Protein AF-A0AAV4GNI1-F1 (afdb_monomer_lite)

InterPro domains:
  IPR004307 TspO/MBR-related protein [PF03073] (10-106)
  IPR004307 TspO/MBR-related protein [PF03073] (107-227)
  IPR004307 TspO/MBR-related protein [PTHR10057] (107-231)
  IPR004307 TspO/MBR-related protein [cd15904] (97-226)
  IPR038330 TspO/MBR-related superfamily [G3DSA:1.20.1260.100] (2-107)
  IPR038330 TspO/MBR-related superfamily [G3DSA:1.20.1260.100] (108-230)

Organism: NCBI:txid1093978

pLDDT: mean 74.26, std 11.62, range [32.62, 92.38]

Secondary structure (DSSP, 8-state):
--TTHHHHHHHHHHHHHHHHHHHHHHT---TTTTTS---TTPPPHHHHHHHHHHHHHHHHHHHHHHHHHTTGGGSTHHHHHHHHHHHHHHHHHHHHHHHHGGG--------TTPPPHHHHHHHHHHHHHHHHHHHHHHHHHTTGGGSTHHHHHHHHHHHHHHHHHHHIIIIIS--HHHHHHHHHHHHHHHHHHHHHHHHH-HHHHHHHHHHHHHHHHHHHHHHHHHHH-TTTTT---

Foldseek 3Di:
DPPVPQLVCLLVVLVVLVVVLVVLVVVCPDPVVVVDPDDPPDDDPVVVVVVSSVVSNVRSNVLSVLCVVQVHCVGPSVVVNVVSVVVSVLVSVVRCLQSVLVVDPDPFDADPPDDDPVVVVVLVVLLVVLLVVLLVLLCVQQVHCVGLSVVLVVLVVVLVVLVSVLSCQCRVVVDLVSNLVSLVVSLVSLQVSLVSSCVRPVSSSVSSVSVSVVSVVVSVRSVVRCVRCVCSNPPPD

Radius of gyration: 20.6 Å; chains: 1; bounding box: 59×43×51 Å

Sequence (237 aa):
MSDYLAPAVAIIVPHIGGYFGSLVGRGNKSPWLDRLKQPSWRPSYKVFAPVWLTLYTTMGYASYLVWRDGGGFQGAANRALTLYAAQLALNWAWAPLFFGMRSLRWQLKQPSWRPSYKVFAPVWLTLYTTMGYASYLVWRDGGGFQGAANRALTLYAAQLALNWAWAPLFFGMRSLRWGLIDNTALVGCVAGTMVLFYDLNKTAGYLMVPYLAWVTFANAINFRLWWDNPTSDTKQE

Structure (mmCIF, N/CA/C/O backbone):
data_AF-A0AAV4GNI1-F1
#
_entry.id   AF-A0AAV4GNI1-F1
#
loop_
_atom_site.group_PDB
_atom_site.id
_atom_site.type_symbol
_atom_site.label_atom_id
_atom_site.label_alt_id
_atom_site.label_comp_id
_atom_site.label_asym_id
_atom_site.label_entity_id
_atom_site.label_seq_id
_atom_site.pdbx_PDB_ins_code
_atom_site.Cartn_x
_atom_site.Cartn_y
_atom_site.Cartn_z
_atom_site.occupancy
_atom_site.B_iso_or_equiv
_atom_site.auth_seq_id
_atom_site.auth_comp_id
_atom_site.auth_asym_id
_atom_site.auth_atom_id
_atom_site.pdbx_PDB_model_num
ATOM 1 N N . MET A 1 1 ? 37.440 -3.246 -0.938 1.00 51.25 1 MET A N 1
ATOM 2 C CA . MET A 1 1 ? 36.500 -3.648 0.137 1.00 51.25 1 MET A CA 1
ATOM 3 C C . MET A 1 1 ? 36.540 -5.168 0.168 1.00 51.25 1 MET A C 1
ATOM 5 O O . MET A 1 1 ? 36.491 -5.719 -0.920 1.00 51.25 1 MET A O 1
ATOM 9 N N . SER A 1 2 ? 36.750 -5.836 1.311 1.00 51.75 2 SER A N 1
ATOM 10 C CA . SER A 1 2 ? 36.877 -7.310 1.308 1.00 51.75 2 SER A CA 1
ATOM 11 C C . SER A 1 2 ? 35.620 -7.964 0.722 1.00 51.75 2 SER A C 1
ATOM 13 O O . SER A 1 2 ? 34.521 -7.435 0.911 1.00 51.75 2 SER A O 1
ATOM 15 N N . ASP A 1 3 ?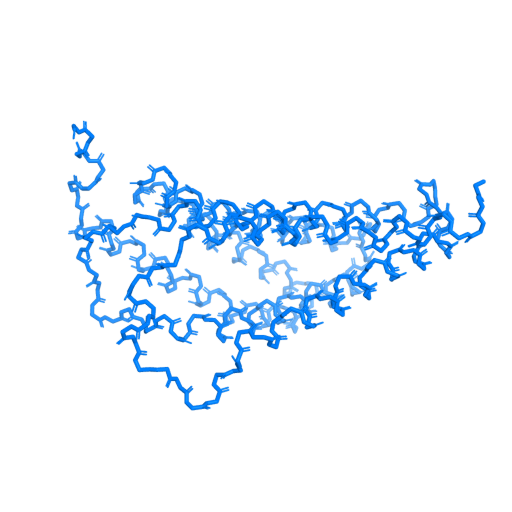 35.775 -9.103 0.041 1.00 64.81 3 ASP A N 1
ATOM 16 C CA . ASP A 1 3 ? 34.693 -9.800 -0.682 1.00 64.81 3 ASP A CA 1
ATOM 17 C C . ASP A 1 3 ? 33.475 -10.149 0.198 1.00 64.81 3 ASP A C 1
ATOM 19 O O . ASP A 1 3 ? 32.377 -10.392 -0.302 1.00 64.81 3 ASP A O 1
ATOM 23 N N . TYR A 1 4 ? 33.638 -10.093 1.523 1.00 73.62 4 TYR A N 1
ATOM 24 C CA . TYR A 1 4 ? 32.613 -10.410 2.517 1.00 73.62 4 TYR A CA 1
ATOM 25 C C . TYR A 1 4 ? 31.993 -9.182 3.204 1.00 73.62 4 TYR A C 1
ATOM 27 O O . TYR A 1 4 ? 30.938 -9.299 3.825 1.00 73.62 4 TYR A O 1
ATOM 35 N N . LEU A 1 5 ? 32.596 -7.992 3.087 1.00 76.75 5 LEU A N 1
ATOM 36 C CA . LEU A 1 5 ? 32.098 -6.775 3.746 1.00 76.75 5 LEU A CA 1
ATOM 37 C C . LEU A 1 5 ? 30.788 -6.271 3.126 1.00 76.75 5 LEU A C 1
ATOM 39 O O . LEU A 1 5 ? 29.847 -5.945 3.847 1.00 76.75 5 LEU A O 1
ATOM 43 N N . ALA A 1 6 ? 30.707 -6.233 1.796 1.00 72.50 6 ALA A N 1
ATOM 44 C CA . ALA A 1 6 ? 29.517 -5.778 1.079 1.00 72.50 6 ALA A CA 1
ATOM 45 C C . ALA A 1 6 ? 28.255 -6.628 1.364 1.00 72.50 6 ALA A C 1
ATOM 47 O O . ALA A 1 6 ? 27.224 -6.041 1.707 1.00 72.50 6 ALA A O 1
ATOM 48 N N . PRO A 1 7 ? 28.295 -7.978 1.302 1.00 75.31 7 PRO A N 1
ATOM 49 C CA . PRO A 1 7 ? 27.125 -8.787 1.639 1.00 75.31 7 PRO A CA 1
ATOM 50 C C . PRO A 1 7 ? 26.776 -8.721 3.133 1.00 75.31 7 PRO A C 1
ATOM 52 O O . PRO A 1 7 ? 25.595 -8.685 3.475 1.00 75.31 7 PRO A O 1
ATOM 55 N N . ALA A 1 8 ? 27.770 -8.636 4.027 1.00 78.50 8 ALA A N 1
ATOM 56 C CA . ALA A 1 8 ? 27.522 -8.503 5.462 1.00 78.50 8 ALA A CA 1
ATOM 57 C C . ALA A 1 8 ? 26.769 -7.204 5.797 1.00 78.50 8 ALA A C 1
ATOM 59 O O . ALA A 1 8 ? 25.769 -7.241 6.513 1.00 78.50 8 ALA A O 1
ATOM 60 N N . VAL A 1 9 ? 27.185 -6.065 5.232 1.00 79.00 9 VAL A N 1
ATOM 61 C CA . VAL A 1 9 ? 26.490 -4.780 5.420 1.00 79.00 9 VAL A CA 1
ATOM 62 C C . VAL A 1 9 ? 25.062 -4.840 4.871 1.00 79.00 9 VAL A C 1
ATOM 64 O O . VAL A 1 9 ? 24.127 -4.434 5.561 1.00 79.00 9 VAL A O 1
ATOM 67 N N . ALA A 1 10 ? 24.868 -5.399 3.673 1.00 73.69 10 ALA A N 1
ATOM 68 C CA . ALA A 1 10 ? 23.549 -5.514 3.052 1.00 73.69 10 ALA A CA 1
ATOM 69 C C . ALA A 1 10 ? 22.568 -6.371 3.874 1.00 73.69 10 ALA A C 1
ATOM 71 O O . ALA A 1 10 ? 21.379 -6.063 3.924 1.00 73.69 10 ALA A O 1
ATOM 72 N N . ILE A 1 11 ? 23.060 -7.411 4.558 1.00 80.00 11 ILE A N 1
ATOM 73 C CA . ILE A 1 11 ? 22.264 -8.250 5.466 1.00 80.00 11 ILE A CA 1
ATOM 74 C C . ILE A 1 11 ? 21.984 -7.533 6.788 1.00 80.00 11 ILE A C 1
ATOM 76 O O . ILE A 1 11 ? 20.860 -7.583 7.283 1.00 80.00 11 ILE A O 1
ATOM 80 N N . ILE A 1 12 ? 22.973 -6.853 7.372 1.00 82.44 12 ILE A N 1
ATOM 81 C CA . ILE A 1 12 ? 22.833 -6.216 8.689 1.00 82.44 12 ILE A CA 1
ATOM 82 C C . ILE A 1 12 ? 21.857 -5.036 8.640 1.00 82.44 12 ILE A C 1
ATOM 84 O O . ILE A 1 12 ? 21.046 -4.888 9.554 1.00 82.44 12 ILE A O 1
ATOM 88 N N . VAL A 1 13 ? 21.888 -4.227 7.575 1.00 80.06 13 VAL A N 1
ATOM 89 C CA . VAL A 1 13 ? 21.089 -2.995 7.473 1.00 80.06 13 VAL A CA 1
ATOM 90 C C . VAL A 1 13 ? 19.591 -3.245 7.722 1.00 80.06 13 VAL A C 1
ATOM 92 O O . VAL A 1 13 ? 19.087 -2.665 8.680 1.00 80.06 13 VAL A O 1
ATOM 95 N N . PRO A 1 14 ? 18.880 -4.141 7.002 1.00 76.06 14 PRO A N 1
ATOM 96 C CA . PRO A 1 14 ? 17.460 -4.451 7.232 1.00 76.06 14 PRO A CA 1
ATOM 97 C C . PRO A 1 14 ? 17.091 -4.825 8.676 1.00 76.06 14 PRO A C 1
ATOM 99 O O . PRO A 1 14 ? 16.002 -4.480 9.143 1.00 76.06 14 PRO A O 1
ATOM 102 N N . HIS A 1 15 ? 18.001 -5.482 9.401 1.00 78.81 15 HIS A N 1
ATOM 103 C CA . HIS A 1 15 ? 17.768 -5.932 10.774 1.00 78.81 15 HIS A CA 1
ATOM 104 C C . HIS A 1 15 ? 17.765 -4.786 11.790 1.00 78.81 15 HIS A C 1
ATOM 106 O O . HIS A 1 15 ? 17.111 -4.906 12.828 1.00 78.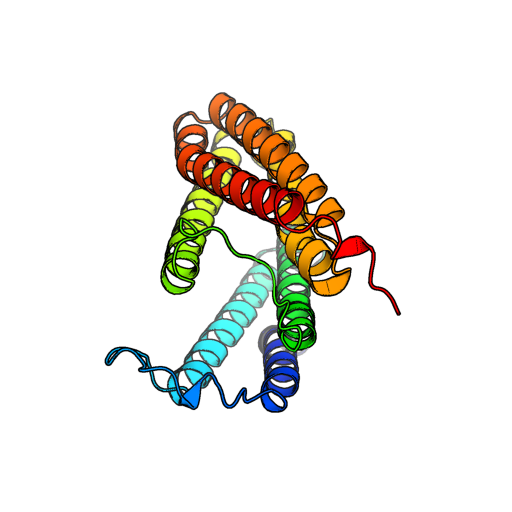81 15 HIS A O 1
ATOM 112 N N . ILE A 1 16 ? 18.439 -3.668 11.495 1.00 79.44 16 ILE A N 1
ATOM 113 C CA . ILE A 1 16 ? 18.515 -2.508 12.393 1.00 79.44 16 ILE A CA 1
ATOM 114 C C . ILE A 1 16 ? 17.110 -1.963 12.669 1.00 79.44 16 ILE A C 1
ATOM 116 O O . ILE A 1 16 ? 16.718 -1.833 13.829 1.00 79.44 16 ILE A O 1
ATOM 120 N N . GLY A 1 17 ? 16.298 -1.721 11.638 1.00 67.19 17 GLY A N 1
ATOM 121 C CA . GLY A 1 17 ? 14.936 -1.224 11.850 1.00 67.19 17 GLY A CA 1
ATOM 122 C C . GLY A 1 17 ? 13.984 -2.246 12.462 1.00 67.19 17 GLY A C 1
ATOM 123 O O . GLY A 1 17 ? 13.129 -1.868 13.259 1.00 67.19 17 GLY A O 1
ATOM 124 N N . GLY A 1 18 ? 14.170 -3.542 12.188 1.00 64.44 18 GLY A N 1
ATOM 125 C CA . GLY A 1 18 ? 13.450 -4.608 12.893 1.00 64.44 18 GLY A CA 1
ATOM 126 C C . GLY A 1 18 ? 13.731 -4.611 14.399 1.00 64.44 18 GLY A C 1
ATOM 127 O O . GLY A 1 18 ? 12.817 -4.729 15.220 1.00 64.44 18 GLY A O 1
ATOM 128 N N . TYR A 1 19 ? 14.997 -4.414 14.771 1.00 70.69 19 TYR A N 1
ATOM 129 C CA . TYR A 1 19 ? 15.429 -4.282 16.158 1.00 70.69 19 TYR A CA 1
ATOM 130 C C . TYR A 1 19 ? 14.843 -3.025 16.820 1.00 70.69 19 TYR A C 1
ATOM 132 O O . TYR A 1 19 ? 14.243 -3.130 17.893 1.00 70.69 19 TYR A O 1
ATOM 140 N N . PHE A 1 20 ? 14.911 -1.865 16.156 1.00 66.38 20 PHE A N 1
ATOM 141 C CA . PHE A 1 20 ? 14.292 -0.624 16.639 1.00 66.38 20 PHE A CA 1
ATOM 142 C C . PHE A 1 20 ? 12.768 -0.745 16.795 1.00 66.38 20 PHE A C 1
ATOM 144 O O . PHE A 1 20 ? 12.229 -0.385 17.842 1.00 66.38 20 PHE A O 1
ATOM 151 N N . GLY A 1 21 ? 12.065 -1.322 15.816 1.00 59.50 21 GLY A N 1
ATOM 152 C CA . GLY A 1 21 ? 10.625 -1.579 15.901 1.00 59.50 21 GLY A CA 1
ATOM 153 C C . GLY A 1 21 ? 10.256 -2.502 17.070 1.00 59.50 21 GLY A C 1
ATOM 154 O O . GLY A 1 21 ? 9.278 -2.252 17.777 1.00 59.50 21 GLY A O 1
ATOM 155 N N . SER A 1 22 ? 11.077 -3.523 17.344 1.00 62.97 22 SER A N 1
ATOM 156 C CA . SER A 1 22 ? 10.930 -4.390 18.523 1.00 62.97 22 SER A CA 1
ATOM 157 C C . SER A 1 22 ? 11.121 -3.621 19.836 1.00 62.97 22 SER A C 1
ATOM 159 O O . SER A 1 22 ? 10.364 -3.842 20.782 1.00 62.97 22 SER A O 1
ATOM 161 N N . LEU A 1 23 ? 12.100 -2.714 19.922 1.00 66.25 23 LEU A N 1
ATOM 162 C CA . LEU A 1 23 ? 12.314 -1.893 21.120 1.00 66.25 23 LEU A CA 1
ATOM 163 C C . LEU A 1 23 ? 11.114 -0.982 21.408 1.00 66.25 23 LEU A C 1
ATOM 165 O O . LEU A 1 23 ? 10.652 -0.936 22.547 1.00 66.25 23 LEU A O 1
ATOM 169 N N . VAL A 1 24 ? 10.550 -0.345 20.378 1.00 60.06 24 VAL A N 1
ATOM 170 C CA . VAL A 1 24 ? 9.346 0.494 20.513 1.00 60.06 24 VAL A CA 1
ATOM 171 C C . VAL A 1 24 ? 8.116 -0.340 20.904 1.00 60.06 24 VAL A C 1
ATOM 173 O O . VAL A 1 24 ? 7.308 0.082 21.729 1.00 60.06 24 VAL A O 1
ATOM 176 N N . GLY A 1 25 ? 7.982 -1.558 20.371 1.00 53.62 25 GLY A N 1
ATOM 177 C CA .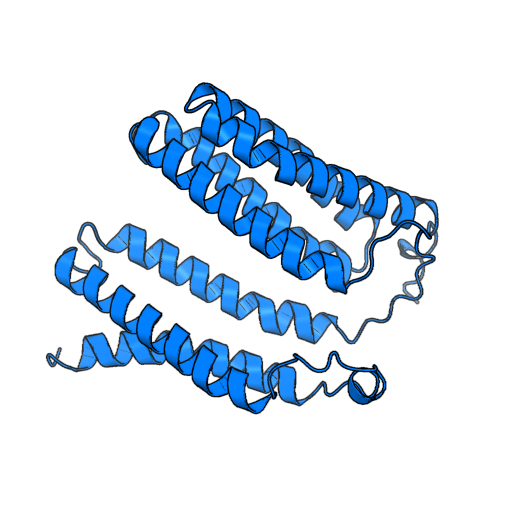 GLY A 1 25 ? 6.870 -2.460 20.691 1.00 53.62 25 GLY A CA 1
ATOM 178 C C . GLY A 1 25 ? 6.924 -3.082 22.096 1.00 53.62 25 GLY A C 1
ATOM 179 O O . GLY A 1 25 ? 5.875 -3.371 22.677 1.00 53.62 25 GLY A O 1
ATOM 180 N N . ARG A 1 26 ? 8.120 -3.278 22.676 1.00 54.69 26 ARG A N 1
ATOM 181 C CA . ARG A 1 26 ? 8.312 -3.934 23.990 1.00 54.69 26 ARG A CA 1
ATOM 182 C C . ARG A 1 26 ? 7.699 -3.165 25.163 1.00 54.69 26 ARG A C 1
ATOM 184 O O . ARG A 1 26 ? 7.285 -3.803 26.129 1.00 54.69 26 ARG A O 1
ATOM 191 N N . GLY A 1 27 ? 7.598 -1.839 25.069 1.00 50.47 27 GLY A N 1
ATOM 192 C CA . GLY A 1 27 ? 7.002 -0.993 26.110 1.00 50.47 27 GLY A CA 1
ATOM 193 C C . GLY A 1 27 ? 5.470 -1.002 26.144 1.00 50.47 27 GLY A C 1
ATOM 194 O O . GLY A 1 27 ? 4.883 -0.502 27.096 1.00 50.47 27 GLY A O 1
ATOM 195 N N . ASN A 1 28 ? 4.803 -1.574 25.132 1.00 49.25 28 ASN A N 1
ATOM 196 C CA . ASN A 1 28 ? 3.364 -1.398 24.919 1.00 49.25 28 ASN A CA 1
ATOM 197 C C . ASN A 1 28 ? 2.600 -2.737 24.918 1.00 49.25 28 ASN A C 1
ATOM 199 O O . ASN A 1 28 ? 1.791 -3.026 24.028 1.00 49.25 28 ASN A O 1
ATOM 203 N N . LYS A 1 29 ? 2.859 -3.590 25.922 1.00 47.91 29 LYS A N 1
ATOM 204 C CA . LYS A 1 29 ? 2.033 -4.779 26.191 1.00 47.91 29 LYS A CA 1
ATOM 205 C C . LYS A 1 29 ? 0.670 -4.325 26.702 1.00 47.91 29 LYS A C 1
ATOM 207 O O . LYS A 1 29 ? 0.457 -4.188 27.900 1.00 47.91 29 LYS A O 1
ATOM 212 N N . SER A 1 30 ? -0.250 -4.045 25.785 1.00 47.44 30 SER A N 1
ATOM 213 C CA . SER A 1 30 ? -1.615 -3.683 26.151 1.00 47.44 30 SER A CA 1
ATOM 214 C C . SER A 1 30 ? -2.273 -4.847 26.913 1.00 47.44 30 SER A C 1
ATOM 216 O O . SER A 1 30 ? -2.480 -5.900 26.302 1.00 47.44 30 SER A O 1
ATOM 218 N N . PRO A 1 31 ? -2.698 -4.665 28.181 1.00 52.31 31 PRO A N 1
ATOM 219 C CA . PRO A 1 31 ? -3.417 -5.684 28.962 1.00 52.31 31 PRO A CA 1
ATOM 220 C C . PRO A 1 31 ? -4.742 -6.137 28.327 1.00 52.31 31 PRO A C 1
ATOM 222 O O . PRO A 1 31 ? -5.412 -7.038 28.824 1.00 52.31 31 PRO A O 1
ATOM 225 N N . TRP A 1 32 ? -5.168 -5.468 27.254 1.00 49.28 32 TRP A N 1
ATOM 226 C CA . TRP A 1 32 ? -6.334 -5.799 26.446 1.00 49.28 32 TRP A CA 1
ATOM 227 C C . TRP A 1 32 ? -6.070 -6.944 25.457 1.00 49.28 32 TRP A C 1
ATOM 229 O O . TRP A 1 32 ? -6.983 -7.721 25.189 1.00 49.28 32 TRP A O 1
ATOM 239 N N . LEU A 1 33 ? -4.840 -7.090 24.940 1.00 52.31 33 LEU A N 1
ATOM 240 C CA . LEU A 1 33 ? -4.507 -8.147 23.974 1.00 52.31 33 LEU A CA 1
ATOM 241 C C . LEU A 1 33 ? -4.558 -9.544 24.616 1.00 52.31 33 LEU A C 1
ATOM 243 O O . LEU A 1 33 ? -4.926 -10.515 23.955 1.00 52.31 33 LEU A O 1
ATOM 247 N N . ASP A 1 34 ? -4.249 -9.612 25.910 1.00 55.62 34 ASP A N 1
ATOM 248 C CA . ASP A 1 34 ? -4.271 -10.840 26.710 1.00 55.62 34 ASP A CA 1
ATOM 249 C C . ASP A 1 34 ? -5.696 -11.248 27.124 1.00 55.62 34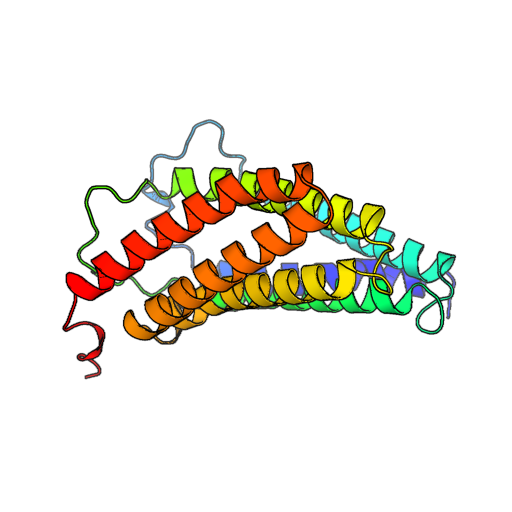 ASP A C 1
ATOM 251 O O . ASP A 1 34 ? -5.952 -12.416 27.397 1.00 55.62 34 ASP A O 1
ATOM 255 N N . ARG A 1 35 ? -6.655 -10.309 27.106 1.00 58.34 35 ARG A N 1
ATOM 256 C CA . ARG A 1 35 ? -8.079 -10.570 27.403 1.00 58.34 35 ARG A CA 1
ATOM 257 C C . ARG A 1 35 ? -8.891 -11.006 26.182 1.00 58.34 35 ARG A C 1
ATOM 259 O O . ARG A 1 35 ? -10.053 -11.380 26.318 1.00 58.34 35 ARG A O 1
ATOM 266 N N . LEU A 1 36 ? -8.320 -10.936 24.980 1.00 58.41 36 LEU A N 1
ATOM 267 C CA . LEU A 1 36 ? -8.992 -11.376 23.760 1.00 58.41 36 LEU A CA 1
ATOM 268 C C . LEU A 1 36 ? -8.885 -12.895 23.610 1.00 58.41 36 LEU A C 1
ATOM 270 O O . LEU A 1 36 ? -7.785 -13.442 23.612 1.00 58.41 36 LEU A O 1
ATOM 274 N N . LYS A 1 37 ? -10.019 -13.567 23.373 1.00 53.78 37 LYS A N 1
ATOM 275 C CA . LYS A 1 37 ? -10.042 -14.965 22.912 1.00 53.78 37 LYS A CA 1
ATOM 276 C C . LYS A 1 37 ? -9.292 -15.052 21.581 1.00 53.78 37 LYS A C 1
ATOM 278 O O . LYS A 1 37 ? -9.779 -14.585 20.546 1.00 53.78 37 LYS A O 1
ATOM 283 N N . GLN A 1 38 ? -8.080 -15.593 21.625 1.00 62.03 38 GLN A N 1
ATOM 284 C CA . GLN A 1 38 ? -7.230 -15.719 20.449 1.00 62.03 38 GLN A CA 1
ATOM 285 C C . GLN A 1 38 ? -7.697 -16.915 19.602 1.00 62.03 38 GLN A C 1
ATOM 287 O O . GLN A 1 38 ? -8.157 -17.909 20.166 1.00 62.03 38 GLN A O 1
ATOM 292 N N . PRO A 1 39 ? -7.617 -16.842 18.263 1.00 66.31 39 PRO A N 1
ATOM 293 C CA . PRO A 1 39 ? -7.890 -17.996 17.411 1.00 66.31 39 PRO A CA 1
ATOM 294 C C . PRO A 1 39 ? -6.900 -19.131 17.704 1.00 66.31 39 PRO A C 1
ATOM 296 O O . PRO A 1 39 ? -5.717 -18.862 17.911 1.00 66.31 39 PRO A O 1
ATOM 299 N N . SER A 1 40 ? -7.354 -20.386 17.659 1.00 71.69 40 SER A N 1
ATOM 300 C CA . SER A 1 40 ? -6.516 -21.574 17.914 1.00 71.69 40 SER A CA 1
ATOM 301 C C . SER A 1 40 ? -5.346 -21.729 16.934 1.00 71.69 40 SER A C 1
ATOM 303 O O . SER A 1 40 ? -4.350 -22.359 17.265 1.00 71.69 40 SER A O 1
ATOM 305 N N . TRP A 1 41 ? -5.444 -21.125 15.748 1.00 72.06 41 TRP A N 1
ATOM 306 C CA . TRP A 1 41 ? -4.430 -21.165 14.691 1.00 72.06 41 TRP A CA 1
ATOM 307 C C . TRP A 1 41 ? -3.414 -20.016 14.751 1.00 72.06 41 TRP A C 1
ATOM 309 O O . TRP A 1 41 ? -2.540 -19.932 13.889 1.00 72.06 41 TRP A O 1
ATOM 319 N N . ARG A 1 42 ? -3.509 -19.097 15.724 1.00 55.78 42 ARG A N 1
ATOM 320 C CA . ARG A 1 42 ? -2.544 -17.995 15.829 1.00 55.78 42 ARG A CA 1
ATOM 321 C C . ARG A 1 42 ? -1.152 -18.575 16.126 1.00 55.78 42 ARG A C 1
ATOM 323 O O . ARG A 1 42 ? -0.985 -19.210 17.168 1.00 55.78 42 ARG A O 1
ATOM 330 N N . PRO A 1 43 ? -0.138 -18.319 15.280 1.00 65.62 43 PRO A N 1
ATOM 331 C CA . PRO A 1 43 ? 1.211 -18.772 15.571 1.00 65.62 43 PRO A CA 1
ATOM 332 C C . PRO A 1 43 ? 1.713 -18.114 16.858 1.00 65.62 43 PRO A C 1
ATOM 334 O O . PRO A 1 43 ? 1.445 -16.938 17.131 1.00 65.62 43 PRO A O 1
ATOM 337 N N . SER A 1 44 ? 2.451 -18.889 17.654 1.00 69.69 44 SER A N 1
ATOM 338 C CA . SER A 1 44 ? 3.095 -18.386 18.867 1.00 69.69 44 SER A CA 1
ATOM 339 C C . SER A 1 44 ? 3.948 -17.158 18.546 1.00 69.69 44 SER A C 1
ATOM 341 O O . SER A 1 44 ? 4.587 -17.091 17.497 1.00 69.69 44 SER A O 1
ATOM 343 N N . TYR A 1 45 ? 4.019 -16.198 19.474 1.00 62.53 45 TYR A N 1
ATOM 344 C CA . TYR A 1 45 ? 4.854 -14.999 19.324 1.00 62.53 45 TYR A CA 1
ATOM 345 C C . TYR A 1 45 ? 6.317 -15.339 18.977 1.00 62.53 45 TYR A C 1
ATOM 347 O O . TYR A 1 45 ? 6.976 -14.605 18.246 1.00 62.53 45 TYR A O 1
ATOM 355 N N . LYS A 1 46 ? 6.803 -16.499 19.436 1.00 69.31 46 LYS A N 1
ATOM 356 C CA . LYS A 1 46 ? 8.155 -17.001 19.157 1.00 69.31 46 LYS A CA 1
ATOM 357 C C . LYS A 1 46 ? 8.416 -17.271 17.671 1.00 69.31 46 LYS A C 1
ATOM 359 O O . LYS A 1 46 ? 9.567 -17.231 17.270 1.00 69.31 46 LYS A O 1
ATOM 364 N N . VAL A 1 47 ? 7.378 -17.511 16.866 1.00 73.56 47 VAL A N 1
ATOM 365 C CA . VAL A 1 47 ? 7.490 -17.787 15.421 1.00 73.56 47 VAL A CA 1
ATOM 366 C C . VAL A 1 47 ? 7.788 -16.514 14.625 1.00 73.56 47 VAL A C 1
ATOM 368 O O . VAL A 1 47 ? 8.428 -16.575 13.581 1.00 73.56 47 VAL A O 1
ATOM 371 N N . PHE A 1 48 ? 7.392 -15.342 15.133 1.00 67.06 48 PHE A N 1
ATOM 372 C CA . PHE A 1 48 ? 7.629 -14.078 14.435 1.00 67.06 48 PHE A CA 1
ATOM 373 C C . PHE A 1 48 ? 9.121 -13.754 14.320 1.00 67.06 48 PHE A C 1
ATOM 375 O O . PHE A 1 48 ? 9.550 -13.284 13.273 1.00 67.06 48 PHE A O 1
ATOM 382 N N . ALA A 1 49 ? 9.922 -14.026 15.355 1.00 69.88 49 ALA A N 1
ATOM 383 C CA . ALA A 1 49 ? 11.348 -13.696 15.338 1.00 69.88 49 ALA A CA 1
ATOM 384 C C . ALA A 1 49 ? 12.135 -14.460 14.245 1.00 69.88 49 ALA A C 1
ATOM 386 O O . ALA A 1 49 ? 12.812 -13.795 13.462 1.00 69.88 49 ALA A O 1
ATOM 387 N N . PRO A 1 50 ? 12.009 -15.796 14.100 1.00 77.06 50 PRO A N 1
ATOM 388 C CA . PRO A 1 50 ? 12.596 -16.529 12.979 1.00 77.06 50 PRO A CA 1
ATOM 389 C C . PRO A 1 50 ? 12.107 -16.049 11.610 1.00 77.06 50 PRO A C 1
ATOM 391 O O . PRO A 1 50 ? 12.919 -15.868 10.713 1.00 77.06 50 PRO A O 1
ATOM 394 N N . VAL A 1 51 ? 10.804 -15.781 11.451 1.00 75.31 51 VAL A N 1
ATOM 395 C CA . VAL A 1 51 ? 10.243 -15.316 10.168 1.00 75.31 51 VAL A CA 1
ATOM 396 C C . VAL A 1 51 ? 10.845 -13.973 9.755 1.00 75.31 51 VAL A C 1
ATOM 398 O O . VAL A 1 51 ? 11.293 -13.823 8.620 1.00 75.31 51 VAL A O 1
ATOM 401 N N . TRP A 1 52 ? 10.906 -13.005 10.672 1.00 70.06 52 TRP A N 1
ATOM 402 C CA . TRP A 1 52 ? 11.509 -11.700 10.395 1.00 70.06 52 TRP A CA 1
ATOM 403 C C . TRP A 1 52 ? 13.009 -11.797 10.117 1.00 70.06 52 TRP A C 1
ATOM 405 O O . TRP A 1 52 ? 13.494 -11.119 9.215 1.00 70.06 52 TRP A O 1
ATOM 415 N N . LEU A 1 53 ? 13.727 -12.666 10.834 1.00 82.31 53 LEU A N 1
ATOM 416 C CA . LEU A 1 53 ? 15.140 -12.939 10.572 1.00 82.31 53 LEU A CA 1
ATOM 417 C C . LEU A 1 53 ? 15.342 -13.461 9.142 1.00 82.31 53 LEU A C 1
ATOM 419 O O . LEU A 1 53 ? 16.186 -12.948 8.409 1.00 82.31 53 LEU A O 1
ATOM 423 N N . THR A 1 54 ? 14.536 -14.438 8.713 1.00 81.50 54 THR A N 1
ATOM 424 C CA . THR A 1 54 ? 14.598 -14.982 7.350 1.00 81.50 54 THR A CA 1
ATOM 425 C C . THR A 1 54 ? 14.281 -13.911 6.309 1.00 81.50 54 THR A C 1
ATOM 427 O O . THR A 1 54 ? 15.019 -13.776 5.334 1.00 81.50 54 THR A O 1
ATOM 430 N N . LEU A 1 55 ? 13.228 -13.115 6.515 1.00 78.69 55 LEU A N 1
ATOM 431 C CA . LEU A 1 55 ? 12.830 -12.054 5.584 1.00 78.69 55 LEU A CA 1
ATOM 432 C C . LEU A 1 55 ? 13.913 -10.981 5.435 1.00 78.69 55 LEU A C 1
ATOM 434 O O . LEU A 1 55 ? 14.320 -10.673 4.320 1.00 78.69 55 LEU A O 1
ATOM 438 N N . TYR A 1 56 ? 14.430 -10.441 6.538 1.00 79.06 56 TYR A N 1
ATOM 439 C CA . TYR A 1 56 ? 15.458 -9.401 6.480 1.00 79.06 56 TYR A CA 1
ATOM 440 C C . TYR A 1 56 ? 16.794 -9.917 5.944 1.00 79.06 56 TYR A C 1
ATOM 442 O O . TYR A 1 56 ? 17.465 -9.203 5.199 1.00 79.06 56 TYR A O 1
ATOM 450 N N . THR A 1 57 ? 17.152 -11.169 6.241 1.00 80.94 57 THR A N 1
ATOM 451 C CA . THR A 1 57 ? 18.354 -11.804 5.680 1.00 80.94 57 THR A CA 1
ATOM 452 C C . THR A 1 57 ? 18.224 -12.004 4.172 1.00 80.94 57 THR A C 1
ATOM 454 O O . THR A 1 57 ? 19.133 -11.647 3.425 1.00 80.94 57 THR A O 1
ATOM 457 N N . THR A 1 58 ? 17.084 -12.523 3.705 1.00 82.12 58 THR A N 1
ATOM 458 C CA . THR A 1 58 ? 16.847 -12.757 2.271 1.00 82.12 58 THR A CA 1
ATOM 459 C C . THR A 1 58 ? 16.722 -11.452 1.487 1.00 82.12 58 THR A C 1
ATOM 461 O O . THR A 1 58 ? 17.329 -11.339 0.425 1.00 82.12 58 THR A O 1
ATOM 464 N N . MET A 1 59 ? 16.037 -10.434 2.020 1.00 80.88 59 MET A N 1
ATOM 465 C CA . MET A 1 59 ? 15.988 -9.091 1.423 1.00 80.88 59 MET A CA 1
ATOM 466 C C . MET A 1 59 ? 17.379 -8.452 1.330 1.00 80.88 59 MET A C 1
ATOM 468 O O . MET A 1 59 ? 17.756 -7.938 0.276 1.00 80.88 59 MET A O 1
ATOM 472 N N . GLY A 1 60 ? 18.160 -8.514 2.413 1.00 75.44 60 GLY A N 1
ATOM 473 C CA . GLY A 1 60 ? 19.526 -7.997 2.447 1.00 75.44 60 GLY A CA 1
ATOM 474 C C . GLY A 1 60 ? 20.432 -8.681 1.427 1.00 75.44 60 GLY A C 1
ATOM 475 O O . GLY A 1 60 ? 21.083 -8.010 0.626 1.00 75.44 60 GLY A O 1
ATOM 476 N N . TYR A 1 61 ? 20.401 -10.012 1.368 1.00 80.75 61 TYR A N 1
ATOM 477 C CA . TYR A 1 61 ? 21.165 -10.768 0.380 1.00 80.75 61 TYR A CA 1
ATOM 478 C C . TYR A 1 61 ? 20.719 -10.484 -1.064 1.00 80.75 61 TYR A C 1
ATOM 480 O O . TYR A 1 61 ? 21.562 -10.263 -1.931 1.00 80.75 61 TYR A O 1
ATOM 488 N N . ALA A 1 62 ? 19.412 -10.392 -1.327 1.00 79.19 62 ALA A N 1
ATOM 489 C CA . ALA A 1 62 ? 18.891 -10.023 -2.643 1.00 79.19 62 ALA A CA 1
ATOM 490 C C . ALA A 1 62 ? 19.359 -8.622 -3.077 1.00 79.19 62 ALA A C 1
ATOM 492 O O . ALA A 1 62 ? 19.749 -8.436 -4.227 1.00 79.19 62 ALA A O 1
ATOM 493 N N . SER A 1 63 ? 19.399 -7.649 -2.157 1.00 76.88 63 SER A N 1
ATOM 494 C CA . SER A 1 63 ? 19.935 -6.312 -2.450 1.00 76.88 63 SER A CA 1
ATOM 495 C C . SER A 1 63 ? 21.426 -6.341 -2.806 1.00 76.88 63 SER A C 1
ATOM 497 O O . SER A 1 63 ? 21.853 -5.630 -3.716 1.00 76.88 63 SER A O 1
ATOM 499 N N . TYR A 1 64 ? 22.209 -7.216 -2.164 1.00 79.88 64 TYR A N 1
ATOM 500 C CA . TYR A 1 64 ? 23.611 -7.432 -2.517 1.00 79.88 64 TYR A CA 1
ATOM 501 C C . TYR A 1 64 ? 23.762 -8.046 -3.914 1.00 79.88 64 TYR A C 1
ATOM 503 O O . TYR A 1 64 ? 24.595 -7.575 -4.684 1.00 79.88 64 TYR A O 1
ATOM 511 N N . LEU A 1 65 ? 22.944 -9.045 -4.269 1.00 79.88 65 LEU A N 1
ATOM 512 C CA . LEU A 1 65 ? 22.964 -9.641 -5.611 1.00 79.88 65 LEU A CA 1
ATOM 513 C C . LEU A 1 65 ? 22.662 -8.594 -6.689 1.00 79.88 65 LEU A C 1
ATOM 515 O O . LEU A 1 65 ? 23.400 -8.483 -7.663 1.00 79.88 65 LEU A O 1
ATOM 519 N N . VAL A 1 66 ? 21.643 -7.758 -6.471 1.00 80.31 66 VAL A N 1
ATOM 520 C CA . VAL A 1 66 ? 21.298 -6.656 -7.383 1.00 80.31 66 VAL A CA 1
ATOM 521 C C . VAL A 1 66 ? 22.441 -5.645 -7.493 1.00 80.31 66 VAL A C 1
ATOM 523 O O . VAL A 1 66 ? 22.765 -5.210 -8.594 1.00 80.31 66 VAL A O 1
ATOM 526 N N . TRP A 1 67 ? 23.080 -5.284 -6.377 1.00 79.19 67 TRP A N 1
ATOM 527 C CA . TRP A 1 67 ? 24.237 -4.388 -6.376 1.00 79.19 67 TRP A CA 1
ATOM 528 C C . TRP A 1 67 ? 25.427 -4.973 -7.148 1.00 79.19 67 TRP A C 1
ATOM 530 O O . TRP A 1 67 ? 26.023 -4.272 -7.965 1.00 79.19 67 TRP A O 1
ATOM 540 N N . ARG A 1 68 ? 25.748 -6.252 -6.918 1.00 81.94 68 ARG A N 1
ATOM 541 C CA . ARG A 1 68 ? 26.871 -6.952 -7.554 1.00 81.94 68 ARG A CA 1
ATOM 542 C C . ARG A 1 68 ? 26.658 -7.093 -9.060 1.00 81.94 68 ARG A C 1
ATOM 544 O O . ARG A 1 68 ? 27.549 -6.754 -9.831 1.00 81.94 68 ARG A O 1
ATOM 551 N N . ASP A 1 69 ? 25.477 -7.550 -9.466 1.00 81.44 69 ASP A N 1
ATOM 552 C CA . ASP A 1 69 ? 25.199 -7.919 -10.857 1.00 81.44 69 ASP A CA 1
ATOM 553 C C . ASP A 1 69 ? 24.787 -6.700 -11.710 1.00 81.44 69 ASP A C 1
ATOM 555 O O . ASP A 1 69 ? 24.918 -6.717 -12.931 1.00 81.44 69 ASP A O 1
ATOM 559 N N . GLY A 1 70 ? 24.328 -5.609 -11.084 1.00 76.12 70 GLY A N 1
ATOM 560 C CA . GLY A 1 70 ? 23.880 -4.393 -11.771 1.00 76.12 70 GLY A CA 1
ATOM 561 C C . GLY A 1 70 ? 24.879 -3.229 -11.776 1.00 76.12 70 GLY A C 1
ATOM 562 O O . GLY A 1 70 ? 24.463 -2.087 -11.986 1.00 76.12 70 GLY A O 1
ATOM 563 N N . GLY A 1 71 ? 26.172 -3.484 -11.545 1.00 79.00 71 GLY A N 1
ATOM 564 C CA . GLY A 1 71 ? 27.238 -2.473 -11.649 1.00 79.00 71 GLY A CA 1
ATOM 565 C C . GLY A 1 71 ? 27.309 -1.482 -10.478 1.00 79.00 71 GLY A C 1
ATOM 566 O O . GLY A 1 71 ? 27.779 -0.355 -10.636 1.00 79.00 71 GLY A O 1
ATOM 567 N N . GLY A 1 72 ? 26.822 -1.873 -9.300 1.00 76.00 72 GLY A N 1
ATOM 568 C CA . GLY A 1 72 ? 26.867 -1.067 -8.083 1.00 76.00 72 GLY A CA 1
ATOM 569 C C . GLY A 1 72 ? 26.006 0.203 -8.125 1.00 76.00 72 GLY A C 1
ATOM 570 O O . GLY A 1 72 ? 25.058 0.326 -8.897 1.00 76.00 72 GLY A O 1
ATOM 571 N N . PHE A 1 73 ? 26.340 1.187 -7.284 1.00 73.50 73 PHE A N 1
ATOM 572 C CA . PHE A 1 73 ? 25.579 2.445 -7.164 1.00 73.50 73 PHE A CA 1
ATOM 573 C C . PHE A 1 73 ? 25.728 3.396 -8.361 1.00 73.50 73 PHE A C 1
ATOM 575 O O . PHE A 1 73 ? 25.027 4.399 -8.435 1.00 73.50 73 PHE A O 1
ATOM 582 N N . GLN A 1 74 ? 26.631 3.100 -9.293 1.00 74.81 74 GLN A N 1
ATOM 583 C CA . GLN A 1 74 ? 26.821 3.886 -10.516 1.00 74.81 74 GLN A CA 1
ATOM 584 C C . GLN A 1 74 ? 26.204 3.196 -11.744 1.00 74.81 74 GLN A C 1
ATOM 586 O O . GLN A 1 74 ? 26.027 3.836 -12.777 1.00 74.81 74 GLN A O 1
ATOM 591 N N . GLY A 1 75 ? 25.845 1.912 -11.628 1.00 75.38 75 GLY A N 1
ATOM 592 C CA . GLY A 1 75 ? 25.245 1.119 -12.695 1.00 75.38 75 GLY A CA 1
ATOM 593 C C . GLY A 1 75 ? 23.714 1.081 -12.663 1.00 75.38 75 GLY A C 1
ATOM 594 O O . GLY A 1 75 ? 23.040 1.840 -11.959 1.00 75.38 75 GLY A O 1
ATOM 595 N N . ALA A 1 76 ? 23.148 0.145 -13.426 1.00 74.75 76 ALA A N 1
ATOM 596 C CA . ALA A 1 76 ? 21.705 -0.072 -13.537 1.00 74.75 76 ALA A CA 1
ATOM 597 C C . ALA A 1 76 ? 21.028 -0.399 -12.187 1.00 74.75 76 ALA A C 1
ATOM 599 O O . ALA A 1 76 ? 19.837 -0.127 -12.016 1.00 74.75 76 ALA A O 1
ATOM 600 N N . ALA A 1 77 ? 21.782 -0.918 -11.210 1.00 77.56 77 ALA A N 1
ATOM 601 C CA . ALA A 1 77 ? 21.287 -1.228 -9.869 1.00 77.56 77 ALA A CA 1
ATOM 602 C C . ALA A 1 77 ? 20.898 0.005 -9.041 1.00 77.56 77 ALA A C 1
ATOM 604 O O . ALA A 1 77 ? 20.076 -0.116 -8.133 1.00 77.56 77 ALA A O 1
ATOM 605 N N . ASN A 1 78 ? 21.444 1.192 -9.335 1.00 74.06 78 ASN A N 1
ATOM 606 C CA . ASN A 1 78 ? 21.287 2.367 -8.473 1.00 74.06 78 ASN A CA 1
ATOM 607 C C . ASN A 1 78 ? 19.816 2.728 -8.208 1.00 74.06 78 ASN A C 1
ATOM 609 O O . ASN A 1 78 ? 19.399 2.928 -7.066 1.00 74.06 78 ASN A O 1
ATOM 613 N N . ARG A 1 79 ? 18.997 2.752 -9.267 1.00 74.31 79 ARG A N 1
ATOM 614 C CA . ARG A 1 79 ? 17.565 3.072 -9.151 1.00 74.31 79 ARG A CA 1
ATOM 615 C C . ARG A 1 79 ? 16.825 2.031 -8.313 1.00 74.31 79 ARG A C 1
ATOM 617 O O . ARG A 1 79 ? 16.045 2.404 -7.444 1.00 74.31 79 ARG A O 1
ATOM 624 N N . ALA A 1 80 ? 17.101 0.745 -8.529 1.00 74.31 80 ALA A N 1
ATOM 625 C CA . ALA A 1 80 ? 16.481 -0.338 -7.769 1.00 74.31 80 ALA A CA 1
ATOM 626 C C . ALA A 1 80 ? 16.876 -0.292 -6.283 1.00 74.31 80 ALA A C 1
ATOM 628 O O . ALA A 1 80 ? 16.018 -0.424 -5.415 1.00 74.31 80 ALA A O 1
ATOM 629 N N . LEU A 1 81 ? 18.152 -0.030 -5.985 1.00 76.81 81 LEU A N 1
ATOM 630 C CA . LEU A 1 81 ? 18.658 0.083 -4.617 1.00 76.81 81 LEU A CA 1
ATOM 631 C C . LEU A 1 81 ? 18.153 1.339 -3.905 1.00 76.81 81 LEU A C 1
ATOM 633 O O . LEU A 1 81 ? 17.855 1.273 -2.718 1.00 76.81 81 LEU A O 1
ATOM 637 N N . THR A 1 82 ? 17.996 2.457 -4.618 1.00 79.88 82 THR A N 1
ATOM 638 C CA . THR A 1 82 ? 17.411 3.686 -4.061 1.00 79.88 82 THR A CA 1
ATOM 639 C C . THR A 1 82 ? 15.941 3.474 -3.714 1.00 79.88 82 THR A C 1
ATOM 641 O O . THR A 1 82 ? 15.514 3.827 -2.619 1.00 79.88 82 THR A O 1
ATOM 644 N N . LEU A 1 83 ? 15.171 2.838 -4.605 1.00 78.50 83 LEU A N 1
ATOM 645 C CA . LEU A 1 83 ? 13.774 2.486 -4.337 1.00 78.50 83 LEU A CA 1
ATOM 646 C C . LEU A 1 83 ? 13.654 1.493 -3.175 1.00 78.50 83 LEU A C 1
ATOM 648 O O . LEU A 1 83 ? 12.811 1.675 -2.300 1.00 78.50 83 LEU A O 1
ATOM 652 N N . TYR A 1 84 ? 14.526 0.484 -3.124 1.00 77.88 84 TYR A N 1
ATOM 653 C CA . TYR A 1 84 ? 14.599 -0.464 -2.014 1.00 77.88 84 TYR A CA 1
ATOM 654 C C . TYR A 1 84 ? 14.935 0.227 -0.685 1.00 77.88 84 TYR A C 1
ATOM 656 O O . TYR A 1 84 ? 14.256 -0.006 0.312 1.00 77.88 84 TYR A O 1
ATOM 664 N N . ALA A 1 85 ? 15.935 1.111 -0.666 1.00 76.50 85 ALA A N 1
ATOM 665 C CA . ALA A 1 85 ? 16.328 1.857 0.525 1.00 76.50 85 ALA A CA 1
ATOM 666 C C . ALA A 1 85 ? 15.211 2.798 0.998 1.00 76.50 85 ALA A C 1
ATOM 668 O O . ALA A 1 85 ? 14.908 2.834 2.189 1.00 76.50 85 ALA A O 1
ATOM 669 N N . ALA A 1 86 ? 14.546 3.498 0.073 1.00 78.38 86 ALA A N 1
ATOM 670 C CA . ALA A 1 86 ? 13.386 4.329 0.379 1.00 78.38 86 ALA A CA 1
ATOM 671 C C . ALA A 1 86 ? 12.235 3.490 0.960 1.00 78.38 86 ALA A C 1
ATOM 673 O O . ALA A 1 86 ? 11.676 3.840 1.997 1.00 78.38 86 ALA A O 1
ATOM 674 N N . GLN A 1 87 ? 11.926 2.341 0.352 1.00 77.44 87 GLN A N 1
ATOM 675 C CA . GLN A 1 87 ? 10.898 1.417 0.833 1.00 77.44 87 GLN A CA 1
ATOM 676 C C . GLN A 1 87 ? 11.227 0.845 2.219 1.00 77.44 87 GLN A C 1
ATOM 678 O O . GLN A 1 87 ? 10.328 0.690 3.049 1.00 77.44 87 GLN A O 1
ATOM 683 N N . LEU A 1 88 ? 12.497 0.531 2.481 1.00 77.12 88 LEU A N 1
ATOM 684 C CA . LEU A 1 88 ? 12.969 0.030 3.770 1.00 77.12 88 LEU A CA 1
ATOM 685 C C . LEU A 1 88 ? 12.884 1.116 4.850 1.00 77.12 88 LEU A C 1
ATOM 687 O O . LEU A 1 88 ? 12.373 0.852 5.936 1.00 77.12 88 LEU A O 1
ATOM 691 N N . ALA A 1 89 ? 13.303 2.345 4.537 1.00 75.12 89 ALA A N 1
ATOM 692 C CA . ALA A 1 89 ? 13.189 3.492 5.434 1.00 75.12 89 ALA A CA 1
ATOM 693 C C . ALA A 1 89 ? 11.724 3.814 5.764 1.00 75.12 89 ALA A C 1
ATOM 695 O O . ALA A 1 89 ? 11.388 4.027 6.929 1.00 75.12 89 ALA A O 1
ATOM 696 N N . LEU A 1 90 ? 10.839 3.766 4.763 1.00 73.62 90 LEU A N 1
ATOM 697 C CA . LEU A 1 90 ? 9.397 3.864 4.976 1.00 73.62 90 LEU A CA 1
ATOM 698 C C . LEU A 1 90 ? 8.924 2.740 5.901 1.00 73.62 90 LEU A C 1
ATOM 700 O O . LEU A 1 90 ? 8.332 3.019 6.934 1.00 73.62 90 LEU A O 1
ATOM 704 N N . ASN A 1 91 ? 9.254 1.476 5.621 1.00 76.19 91 ASN A N 1
ATOM 705 C CA . ASN A 1 91 ? 8.861 0.351 6.477 1.00 76.19 91 ASN A CA 1
ATOM 706 C C . ASN A 1 91 ? 9.294 0.545 7.945 1.00 76.19 91 ASN A C 1
ATOM 708 O O . ASN A 1 91 ? 8.512 0.296 8.862 1.00 76.19 91 ASN A O 1
ATOM 712 N N . TRP A 1 92 ? 10.503 1.062 8.168 1.00 68.00 92 TRP A N 1
ATOM 713 C CA . TRP A 1 92 ? 11.014 1.363 9.504 1.00 68.00 92 TRP A CA 1
ATOM 714 C C . TRP A 1 92 ? 10.311 2.530 10.179 1.00 68.00 92 TRP A C 1
ATOM 716 O O . TRP A 1 92 ? 10.106 2.469 11.386 1.00 68.00 92 TRP A O 1
ATOM 726 N N . ALA A 1 93 ? 9.921 3.564 9.433 1.00 70.44 93 ALA A N 1
ATOM 727 C CA . ALA A 1 93 ? 9.153 4.686 9.963 1.00 70.44 93 ALA A CA 1
ATOM 728 C C . ALA A 1 93 ? 7.738 4.261 10.388 1.00 70.44 93 ALA A C 1
ATOM 730 O O . ALA A 1 93 ? 7.169 4.838 11.314 1.00 70.44 93 ALA A O 1
ATOM 731 N N . TRP A 1 94 ? 7.186 3.213 9.765 1.00 70.31 94 TRP A N 1
ATOM 732 C CA . TRP A 1 94 ? 5.824 2.751 10.034 1.00 70.31 94 TRP A CA 1
ATOM 733 C C . TRP A 1 94 ? 5.618 2.324 11.488 1.00 70.31 94 TRP A C 1
ATOM 735 O O . TRP A 1 94 ? 4.667 2.753 12.135 1.00 70.31 94 TRP A O 1
ATOM 745 N N . ALA A 1 95 ? 6.497 1.466 12.011 1.00 63.94 95 ALA A N 1
ATOM 746 C CA . ALA A 1 95 ? 6.354 0.888 13.344 1.00 63.94 95 ALA A CA 1
ATOM 747 C C . ALA A 1 95 ? 6.353 1.938 14.479 1.00 63.94 95 ALA A C 1
ATOM 749 O O . ALA A 1 95 ? 5.421 1.914 15.284 1.00 63.94 95 ALA A O 1
ATOM 750 N N . PRO A 1 96 ? 7.316 2.875 14.578 1.00 63.59 96 PRO A N 1
ATOM 751 C CA . PRO A 1 96 ? 7.298 3.908 15.607 1.00 63.59 96 PRO A CA 1
ATOM 752 C C . PRO A 1 96 ? 6.119 4.868 15.451 1.00 63.59 96 PRO A C 1
ATOM 754 O O . PRO A 1 96 ? 5.501 5.206 16.4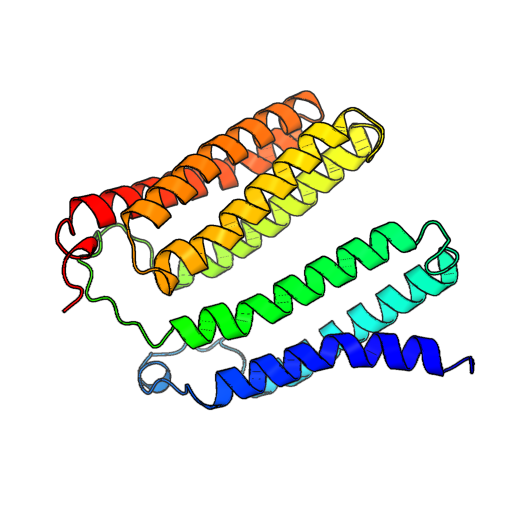59 1.00 63.59 96 PRO A O 1
ATOM 757 N N . LEU A 1 97 ? 5.744 5.229 14.219 1.00 64.88 97 LEU A N 1
ATOM 758 C CA . LEU A 1 97 ? 4.533 6.007 13.961 1.00 64.88 97 LEU A CA 1
ATOM 759 C C . LEU A 1 97 ? 3.302 5.255 14.493 1.00 64.88 97 LEU A C 1
ATOM 761 O O . LEU A 1 97 ? 2.602 5.742 15.377 1.00 64.88 97 LEU A O 1
ATOM 765 N N . PHE A 1 98 ? 3.058 4.031 14.033 1.00 60.12 98 PHE A N 1
ATOM 766 C CA . PHE A 1 98 ? 1.858 3.271 14.374 1.00 60.12 98 PHE A CA 1
ATOM 767 C C . PHE A 1 98 ? 1.780 2.878 15.859 1.00 60.12 98 PHE A C 1
ATOM 769 O O . PHE A 1 98 ? 0.731 3.033 16.486 1.00 60.12 98 PHE A O 1
ATOM 776 N N . PHE A 1 99 ? 2.870 2.376 16.453 1.00 57.16 99 PHE A N 1
ATOM 777 C CA . PHE A 1 99 ? 2.883 1.938 17.854 1.00 57.16 99 PHE A CA 1
ATOM 778 C C . PHE A 1 99 ? 2.991 3.096 18.849 1.00 57.16 99 PHE A C 1
ATOM 780 O O . PHE A 1 99 ? 2.392 2.997 19.923 1.00 57.16 99 PHE A O 1
ATOM 787 N N . GLY A 1 100 ? 3.671 4.192 18.493 1.00 57.78 100 GLY A N 1
ATOM 788 C CA . GLY A 1 100 ? 3.656 5.434 19.270 1.00 57.78 100 GLY A CA 1
ATOM 789 C C . GLY A 1 100 ? 2.262 6.065 19.312 1.00 57.78 100 GLY A C 1
ATOM 790 O O . GLY A 1 100 ? 1.826 6.539 20.357 1.00 57.78 100 GLY A O 1
ATOM 791 N N . MET A 1 101 ? 1.506 5.961 18.214 1.00 53.81 101 MET A N 1
ATOM 792 C CA . MET A 1 101 ? 0.123 6.442 18.119 1.00 53.81 101 MET A CA 1
ATOM 793 C C . MET A 1 101 ? -0.921 5.483 18.724 1.00 53.81 101 MET A C 1
ATOM 795 O O . MET A 1 101 ? -2.080 5.856 18.867 1.00 53.81 101 MET A O 1
ATOM 799 N N . ARG A 1 102 ? -0.568 4.248 19.118 1.00 49.94 102 ARG A N 1
ATOM 800 C CA . ARG A 1 102 ? -1.545 3.238 19.590 1.00 49.94 102 ARG A CA 1
ATOM 801 C C . ARG A 1 102 ? -2.020 3.434 21.037 1.00 49.94 102 ARG A C 1
ATOM 803 O O . ARG A 1 102 ? -2.975 2.775 21.448 1.00 49.94 102 ARG A O 1
ATOM 810 N N . SER A 1 103 ? -1.409 4.336 21.810 1.00 47.22 103 SER A N 1
ATOM 811 C CA . SER A 1 103 ? -1.918 4.715 23.143 1.00 47.22 103 SER A CA 1
ATOM 812 C C . SER A 1 103 ? -3.247 5.490 23.077 1.00 47.22 103 SER A C 1
ATOM 814 O O . SER A 1 103 ? -3.896 5.717 24.097 1.00 47.22 103 SER A O 1
ATOM 816 N N . LEU A 1 104 ? -3.704 5.845 21.874 1.00 49.88 104 LEU A N 1
ATOM 817 C CA . LEU A 1 104 ? -4.848 6.711 21.635 1.00 49.88 104 LEU A CA 1
ATOM 818 C C . LEU A 1 104 ? -6.161 5.952 21.458 1.00 49.88 104 LEU A C 1
ATOM 820 O O . LEU A 1 104 ? -6.637 5.705 20.350 1.00 49.88 104 LEU A O 1
ATOM 824 N N . ARG A 1 105 ? -6.796 5.617 22.583 1.00 49.22 105 ARG A N 1
ATOM 825 C CA . ARG A 1 105 ? -8.202 5.195 22.606 1.00 49.22 105 ARG A CA 1
ATOM 826 C C . ARG A 1 105 ? -9.115 6.407 22.432 1.00 49.22 105 ARG A C 1
ATOM 828 O O . ARG A 1 105 ? -9.583 6.992 23.401 1.00 49.22 105 ARG A O 1
ATOM 835 N N . TRP A 1 106 ? -9.390 6.747 21.181 1.00 53.12 106 TRP A N 1
ATOM 836 C CA . TRP A 1 106 ? -10.466 7.662 20.818 1.00 53.12 106 TRP A CA 1
ATOM 837 C C . TRP A 1 106 ? -11.811 6.981 21.076 1.00 53.12 106 TRP A C 1
ATOM 839 O O . TRP A 1 106 ? -12.144 5.995 20.414 1.00 53.12 106 TRP A O 1
ATOM 849 N N . GLN A 1 107 ? -12.588 7.481 22.039 1.00 58.81 107 GLN A N 1
ATOM 850 C CA . GLN A 1 107 ? -13.977 7.057 22.240 1.00 58.81 107 GLN A CA 1
ATOM 851 C C . GLN A 1 107 ? -14.875 7.722 21.186 1.00 58.81 107 GLN A C 1
ATOM 853 O O . GLN A 1 107 ? -15.695 8.576 21.497 1.00 58.81 107 GLN A O 1
ATOM 858 N N . LEU A 1 108 ? -14.676 7.365 19.916 1.00 62.66 108 LEU A N 1
ATOM 859 C CA . LEU A 1 108 ? -15.531 7.825 18.824 1.00 62.66 108 LEU A CA 1
ATOM 860 C C . LEU A 1 108 ? -16.777 6.955 18.738 1.00 62.66 108 LEU A C 1
ATOM 862 O O . LEU A 1 108 ? -16.702 5.728 18.873 1.00 62.66 108 LEU A O 1
ATOM 866 N N . LYS A 1 109 ? -17.913 7.582 18.434 1.00 67.50 109 LYS A N 1
ATOM 867 C CA . LYS A 1 109 ? -19.126 6.858 18.065 1.00 67.50 109 LYS A CA 1
ATOM 868 C C . LYS A 1 109 ? -18.874 6.169 16.724 1.00 67.50 109 LYS A C 1
ATOM 870 O O . LYS A 1 109 ? -18.760 6.830 15.694 1.00 67.50 109 LYS A O 1
ATOM 875 N N . GLN A 1 110 ? -18.708 4.847 16.749 1.00 66.44 110 GLN A N 1
ATOM 876 C CA . GLN A 1 110 ? -18.416 4.064 15.549 1.00 66.44 110 GLN A CA 1
ATOM 877 C C . GLN A 1 110 ? -19.713 3.613 14.866 1.00 66.44 110 GLN A C 1
ATOM 879 O O . GLN A 1 110 ? -20.652 3.213 15.558 1.00 66.44 110 GLN A O 1
ATOM 884 N N . PRO A 1 111 ? -19.769 3.620 13.525 1.00 71.81 111 PRO A N 1
ATOM 885 C CA . PRO A 1 111 ? -20.908 3.072 12.804 1.00 71.81 111 PRO A CA 1
ATOM 886 C C . PRO A 1 111 ? -21.024 1.555 13.008 1.00 71.81 111 PRO A C 1
ATOM 888 O O . PRO A 1 111 ? -20.023 0.837 12.977 1.00 71.81 111 PRO A O 1
ATOM 891 N N . SER A 1 112 ? -22.255 1.056 13.160 1.00 71.62 112 SER A N 1
ATOM 892 C CA . SER A 1 112 ? -22.559 -0.368 13.395 1.00 71.62 112 SER A CA 1
ATOM 893 C C . SER A 1 112 ? -22.167 -1.291 12.236 1.00 71.62 112 SER A C 1
ATOM 895 O O . SER A 1 112 ? -21.953 -2.481 12.441 1.00 71.62 112 SER A O 1
ATOM 897 N N . TRP A 1 113 ? -22.042 -0.742 11.027 1.00 75.94 113 TRP A N 1
ATOM 898 C CA . TRP A 1 113 ? -21.675 -1.456 9.801 1.00 75.94 113 TRP A CA 1
ATOM 899 C C . TRP A 1 113 ? -20.159 -1.499 9.541 1.00 75.94 113 TRP A C 1
ATOM 901 O O . TRP A 1 113 ? -19.721 -2.037 8.524 1.00 75.94 113 TRP A O 1
ATOM 911 N N . ARG A 1 114 ? -19.327 -0.952 10.442 1.00 69.44 114 ARG A N 1
ATOM 912 C CA . ARG A 1 114 ? -17.867 -1.052 10.320 1.00 69.44 114 ARG A CA 1
ATOM 913 C C . ARG A 1 114 ? -17.434 -2.517 10.489 1.00 69.44 114 ARG A C 1
ATOM 915 O O . ARG A 1 114 ? -17.718 -3.109 11.532 1.00 69.44 114 ARG A O 1
ATOM 922 N N . PRO A 1 115 ? -16.706 -3.108 9.523 1.00 70.75 115 PRO A N 1
ATOM 923 C CA . PRO A 1 115 ? -16.275 -4.491 9.635 1.00 70.75 115 PRO A CA 1
ATOM 924 C C . PRO A 1 115 ? -15.302 -4.670 10.801 1.00 70.75 115 PRO A C 1
ATOM 926 O O . PRO A 1 115 ? -14.568 -3.757 11.191 1.00 70.75 115 PRO A O 1
ATOM 929 N N . SER A 1 116 ? -15.278 -5.882 11.354 1.00 71.06 116 SER A N 1
ATOM 930 C CA . SER A 1 116 ? -14.340 -6.241 12.416 1.00 71.06 116 SER A CA 1
ATOM 931 C C . SER A 1 116 ? -12.893 -6.021 11.966 1.00 71.06 116 SER A C 1
ATOM 933 O O . SER A 1 116 ? -12.545 -6.290 10.816 1.00 71.06 116 SER A O 1
ATOM 935 N N . TYR A 1 117 ? -12.012 -5.634 12.896 1.00 64.94 117 TYR A N 1
ATOM 936 C CA . TYR A 1 117 ? -10.575 -5.456 12.638 1.00 64.94 117 TYR A CA 1
ATOM 937 C C . TYR A 1 117 ? -9.917 -6.685 11.979 1.00 64.94 117 TYR A C 1
ATOM 939 O O . TYR A 1 117 ? -8.915 -6.554 11.283 1.00 64.94 117 TYR A O 1
ATOM 947 N N . LYS A 1 118 ? -10.487 -7.880 12.180 1.00 61.56 118 LYS A N 1
ATOM 948 C CA . LYS A 1 118 ? -10.006 -9.143 11.606 1.00 61.56 118 LYS A CA 1
ATOM 949 C C . LYS A 1 118 ? -10.119 -9.195 10.082 1.00 61.56 118 LYS A C 1
ATOM 951 O O . LYS A 1 118 ? -9.335 -9.894 9.458 1.00 61.56 118 LYS A O 1
ATOM 956 N N . VAL A 1 119 ? -11.073 -8.468 9.500 1.00 72.38 119 VAL A N 1
ATOM 957 C CA . VAL A 1 119 ? -11.312 -8.434 8.048 1.00 72.38 119 VAL A CA 1
ATOM 958 C C . VAL A 1 119 ? -10.320 -7.502 7.350 1.00 72.38 119 VAL A C 1
ATOM 960 O O . VAL A 1 119 ? -9.948 -7.742 6.208 1.00 72.38 119 VAL A O 1
ATOM 963 N N . PHE A 1 120 ? -9.822 -6.479 8.052 1.00 67.31 120 PHE A N 1
ATOM 964 C CA . PHE A 1 120 ? -8.910 -5.490 7.474 1.00 67.31 120 PHE A CA 1
ATOM 965 C C . PHE A 1 120 ? -7.596 -6.110 6.990 1.00 67.31 120 PHE A C 1
ATOM 967 O O . PHE A 1 120 ? -7.167 -5.811 5.882 1.00 67.31 120 PHE A O 1
ATOM 974 N N . ALA A 1 121 ? -6.952 -6.964 7.792 1.00 70.38 121 ALA A N 1
ATOM 975 C CA . ALA A 1 121 ? -5.635 -7.498 7.437 1.00 70.38 121 ALA A CA 1
ATOM 976 C C . ALA A 1 121 ? -5.655 -8.404 6.184 1.00 70.38 121 ALA A C 1
ATOM 978 O O . ALA A 1 121 ? -4.836 -8.168 5.296 1.00 70.38 121 ALA A O 1
ATOM 979 N N . PRO A 1 122 ? -6.583 -9.374 6.043 1.00 74.56 122 PRO A N 1
ATOM 980 C CA . PRO A 1 122 ? -6.712 -10.156 4.813 1.00 74.56 122 PRO A CA 1
ATOM 981 C C . PRO A 1 122 ? -7.043 -9.301 3.591 1.00 74.56 122 PRO A C 1
ATOM 983 O O . PRO A 1 122 ? -6.423 -9.479 2.549 1.00 74.56 122 PRO A O 1
ATOM 986 N N . VAL A 1 123 ? -7.970 -8.343 3.724 1.00 74.62 123 VAL A N 1
ATOM 987 C CA . VAL A 1 123 ? -8.356 -7.473 2.605 1.00 74.62 123 VAL A CA 1
ATOM 988 C C . VAL A 1 123 ? -7.166 -6.650 2.124 1.00 74.62 123 VAL A C 1
ATOM 990 O O . VAL A 1 123 ? -6.849 -6.686 0.941 1.00 74.62 123 VAL A O 1
ATOM 993 N N . TRP A 1 124 ? -6.451 -5.972 3.025 1.00 74.38 124 TRP A N 1
ATOM 994 C CA . TRP A 1 124 ? -5.266 -5.201 2.645 1.00 74.38 124 TRP A CA 1
ATOM 995 C C . TRP A 1 124 ? -4.175 -6.065 2.017 1.00 74.38 124 TRP A C 1
ATOM 997 O O . TRP A 1 124 ? -3.562 -5.633 1.046 1.00 74.38 124 TRP A O 1
ATOM 1007 N N . LEU A 1 125 ? -3.954 -7.284 2.520 1.00 76.94 125 LEU A N 1
ATOM 1008 C CA . LEU A 1 125 ? -3.003 -8.213 1.913 1.00 76.94 125 LEU A CA 1
ATOM 1009 C C . LEU A 1 125 ? -3.380 -8.510 0.457 1.00 76.94 125 LEU A C 1
ATOM 1011 O O . LEU A 1 125 ? -2.550 -8.337 -0.430 1.00 76.94 125 LEU A O 1
ATOM 1015 N N . THR A 1 126 ? -4.634 -8.894 0.209 1.00 76.88 126 THR A N 1
ATOM 1016 C CA . THR A 1 126 ? -5.126 -9.168 -1.146 1.00 76.88 126 THR A CA 1
ATOM 1017 C C . THR A 1 126 ? -4.986 -7.945 -2.046 1.00 76.88 126 THR A C 1
ATOM 1019 O O . THR A 1 126 ? -4.460 -8.068 -3.149 1.00 76.88 126 THR A O 1
ATOM 1022 N N . LEU A 1 127 ? -5.388 -6.767 -1.562 1.00 79.94 127 LEU A N 1
ATOM 1023 C CA . LEU A 1 127 ? -5.330 -5.520 -2.323 1.00 79.94 127 LEU A CA 1
ATOM 1024 C C . LEU A 1 127 ? -3.894 -5.141 -2.693 1.00 79.94 127 LEU A C 1
ATOM 1026 O O . LEU A 1 127 ? -3.625 -4.853 -3.855 1.00 79.94 127 LEU A O 1
ATOM 1030 N N . TYR A 1 128 ? -2.951 -5.201 -1.749 1.00 78.38 128 TYR A N 1
ATOM 1031 C CA . TYR A 1 128 ? -1.549 -4.903 -2.044 1.00 78.38 128 TYR A CA 1
ATOM 1032 C C . TYR A 1 128 ? -0.945 -5.891 -3.042 1.00 78.38 128 TYR A C 1
ATOM 1034 O O . TYR A 1 128 ? -0.181 -5.479 -3.916 1.00 78.38 128 TYR A O 1
ATOM 1042 N N . THR A 1 129 ? -1.311 -7.174 -2.971 1.00 78.19 129 THR A N 1
ATOM 1043 C CA . THR A 1 129 ? -0.877 -8.168 -3.960 1.00 78.19 129 THR A CA 1
ATOM 1044 C C . THR A 1 129 ? -1.435 -7.860 -5.351 1.00 78.19 129 THR A C 1
ATOM 1046 O O . THR A 1 129 ? -0.673 -7.840 -6.319 1.00 78.19 129 THR A O 1
ATOM 1049 N N . THR A 1 130 ? -2.735 -7.571 -5.471 1.00 79.25 130 THR A N 1
ATOM 1050 C CA . THR A 1 130 ? -3.359 -7.262 -6.768 1.00 79.25 130 THR A CA 1
ATOM 1051 C C . THR A 1 130 ? -2.848 -5.950 -7.355 1.00 79.25 130 THR A C 1
ATOM 1053 O O . THR A 1 130 ? -2.569 -5.891 -8.549 1.00 79.25 130 THR A O 1
ATOM 1056 N N . MET A 1 131 ? -2.652 -4.921 -6.527 1.00 82.25 131 MET A N 1
ATOM 1057 C CA . MET A 1 131 ? -2.090 -3.630 -6.938 1.00 82.25 131 MET A CA 1
ATOM 1058 C C . MET A 1 131 ? -0.637 -3.765 -7.404 1.00 82.25 131 MET A C 1
ATOM 1060 O O . MET A 1 131 ? -0.267 -3.227 -8.447 1.00 82.25 131 MET A O 1
ATOM 1064 N N . GLY A 1 132 ? 0.179 -4.525 -6.666 1.00 80.12 132 GLY A N 1
ATOM 1065 C CA . GLY A 1 132 ? 1.561 -4.811 -7.044 1.00 80.12 132 GLY A CA 1
ATOM 1066 C C . GLY A 1 132 ? 1.636 -5.506 -8.403 1.00 80.12 132 GLY A C 1
ATOM 1067 O O . GLY A 1 132 ? 2.366 -5.056 -9.287 1.00 80.12 132 GLY A O 1
ATOM 1068 N N . TYR A 1 133 ? 0.812 -6.534 -8.615 1.00 80.38 133 TYR A N 1
ATOM 1069 C CA . TYR A 1 133 ? 0.740 -7.226 -9.901 1.00 80.38 133 TYR A CA 1
ATOM 1070 C C . TYR A 1 133 ? 0.227 -6.322 -11.034 1.00 80.38 133 TYR A C 1
ATOM 1072 O O . TYR A 1 133 ? 0.808 -6.312 -12.118 1.00 80.38 133 TYR A O 1
ATOM 1080 N N . ALA A 1 134 ? -0.793 -5.495 -10.779 1.00 78.62 134 ALA A N 1
ATOM 1081 C CA . ALA A 1 134 ? -1.291 -4.520 -11.748 1.00 78.62 134 ALA A CA 1
ATOM 1082 C C . ALA A 1 134 ? -0.200 -3.519 -12.164 1.00 78.62 134 ALA A C 1
ATOM 1084 O O . ALA A 1 134 ? -0.024 -3.257 -13.353 1.00 78.62 134 ALA A O 1
ATOM 1085 N N . SER A 1 135 ? 0.586 -3.017 -11.205 1.00 83.44 135 SER A N 1
ATOM 1086 C CA . SER A 1 135 ? 1.692 -2.096 -11.492 1.00 83.44 135 SER A CA 1
ATOM 1087 C C . SER A 1 135 ? 2.790 -2.743 -12.346 1.00 83.44 135 SER A C 1
ATOM 1089 O O . SER A 1 135 ? 3.336 -2.095 -13.238 1.00 83.44 135 SER A O 1
ATOM 1091 N N . TYR A 1 136 ? 3.063 -4.036 -12.138 1.00 80.81 136 TYR A N 1
ATOM 1092 C CA . TYR A 1 136 ? 4.002 -4.799 -12.958 1.00 80.81 136 TYR A CA 1
ATOM 1093 C C . TYR A 1 136 ? 3.508 -4.966 -14.401 1.00 80.81 136 TYR A C 1
ATOM 1095 O O . TYR A 1 136 ? 4.280 -4.752 -15.334 1.00 80.81 136 TYR A O 1
ATOM 1103 N N . LEU A 1 137 ? 2.227 -5.300 -14.598 1.00 75.56 137 LEU A N 1
ATOM 1104 C CA . LEU A 1 137 ? 1.636 -5.418 -15.936 1.00 75.56 137 LEU A CA 1
ATOM 1105 C C . LEU A 1 137 ? 1.720 -4.095 -16.705 1.00 75.56 137 LEU A C 1
ATOM 1107 O O . LEU A 1 137 ? 2.135 -4.080 -17.860 1.00 75.56 137 LEU A O 1
ATOM 1111 N N . VAL A 1 138 ? 1.402 -2.981 -16.044 1.00 82.94 138 VAL A N 1
ATOM 1112 C CA . VAL A 1 138 ? 1.503 -1.640 -16.637 1.00 82.94 138 VAL A CA 1
ATOM 1113 C C . VAL A 1 138 ? 2.944 -1.276 -16.966 1.00 82.94 138 VAL A C 1
ATOM 1115 O O . VAL A 1 138 ? 3.208 -0.731 -18.033 1.00 82.94 138 VAL A O 1
ATOM 1118 N N . TRP A 1 139 ? 3.892 -1.596 -16.084 1.00 83.69 139 TRP A N 1
ATOM 1119 C CA . TRP A 1 139 ? 5.309 -1.368 -16.351 1.00 83.69 139 TRP A CA 1
ATOM 1120 C C . TRP A 1 139 ? 5.801 -2.172 -17.561 1.00 83.69 139 TRP A C 1
ATOM 1122 O O . TRP A 1 139 ? 6.488 -1.618 -18.420 1.00 83.69 139 TRP A O 1
ATOM 1132 N N . ARG A 1 140 ? 5.429 -3.454 -17.650 1.00 82.81 140 ARG A N 1
ATOM 1133 C CA . ARG A 1 140 ? 5.827 -4.352 -18.741 1.00 82.81 140 ARG A CA 1
ATOM 1134 C C . ARG A 1 140 ? 5.236 -3.909 -20.080 1.00 82.81 140 ARG A C 1
ATOM 1136 O O . ARG A 1 140 ? 5.963 -3.829 -21.064 1.00 82.81 140 ARG A O 1
ATOM 1143 N N . ASP A 1 141 ? 3.943 -3.602 -20.102 1.00 80.44 141 ASP A N 1
ATOM 1144 C CA . ASP A 1 141 ? 3.202 -3.363 -21.344 1.00 80.44 141 ASP A CA 1
ATOM 1145 C C . ASP A 1 141 ? 3.252 -1.887 -21.784 1.00 80.44 141 ASP A C 1
ATOM 1147 O O . ASP A 1 141 ? 3.110 -1.581 -22.964 1.00 80.44 141 ASP A O 1
ATOM 1151 N N . GLY A 1 142 ? 3.526 -0.957 -20.863 1.00 78.00 142 GLY A N 1
ATOM 1152 C CA . GLY A 1 142 ? 3.627 0.481 -21.134 1.00 78.00 142 GLY A CA 1
ATOM 1153 C C . GLY A 1 142 ? 5.046 0.997 -21.408 1.00 78.00 142 GLY A C 1
ATOM 1154 O O . GLY A 1 142 ? 5.285 2.200 -21.277 1.00 78.00 142 GLY A O 1
ATOM 1155 N N . GLY A 1 143 ? 5.990 0.116 -21.765 1.00 77.06 143 GLY A N 1
ATOM 1156 C CA . GLY A 1 143 ? 7.357 0.491 -22.159 1.00 77.06 143 GLY A CA 1
ATOM 1157 C C . GLY A 1 143 ? 8.271 0.907 -20.998 1.00 77.06 143 GLY A C 1
ATOM 1158 O O . GLY A 1 143 ? 9.216 1.675 -21.185 1.00 77.06 143 GLY A O 1
ATOM 1159 N N . GLY A 1 144 ? 7.991 0.432 -19.783 1.00 73.31 144 GLY A N 1
ATOM 1160 C CA . GLY A 1 144 ? 8.779 0.720 -18.587 1.00 73.31 144 GLY A CA 1
ATOM 1161 C C . GLY A 1 144 ? 8.750 2.191 -18.154 1.00 73.31 144 GLY A C 1
ATOM 1162 O O . GLY A 1 144 ? 7.875 2.971 -18.520 1.00 73.31 144 GLY A O 1
ATOM 1163 N N . PHE A 1 145 ? 9.739 2.603 -17.357 1.00 68.19 145 PHE A N 1
ATOM 1164 C CA . PHE A 1 145 ? 9.792 3.950 -16.760 1.00 68.19 145 PHE A CA 1
ATOM 1165 C C . PHE A 1 145 ? 10.051 5.095 -17.754 1.00 68.19 145 PHE A C 1
ATOM 1167 O O . PHE A 1 145 ? 9.986 6.259 -17.370 1.00 68.19 145 PHE A O 1
ATOM 1174 N N . GLN A 1 146 ? 10.377 4.783 -19.007 1.00 68.75 146 GLN A N 1
ATOM 1175 C CA . GLN A 1 146 ? 10.630 5.774 -20.058 1.00 68.75 146 GLN A CA 1
ATOM 1176 C C . GLN A 1 146 ? 9.449 5.889 -21.035 1.00 68.75 146 GLN A C 1
ATOM 1178 O O . GLN A 1 146 ? 9.390 6.846 -21.802 1.00 68.75 146 GLN A O 1
ATOM 1183 N N . GLY A 1 147 ? 8.506 4.941 -20.989 1.00 74.19 147 GLY A N 1
ATOM 1184 C CA . GLY A 1 147 ? 7.326 4.905 -21.844 1.00 74.19 147 GLY A CA 1
ATOM 1185 C C . GLY A 1 147 ? 6.080 5.525 -21.208 1.00 74.19 147 GLY A C 1
ATOM 1186 O O . GLY A 1 147 ? 6.130 6.242 -20.203 1.00 74.19 147 GLY A O 1
ATOM 1187 N N . ALA A 1 148 ? 4.924 5.213 -21.795 1.00 77.88 148 ALA A N 1
ATOM 1188 C CA . ALA A 1 148 ? 3.618 5.700 -21.356 1.00 77.88 148 ALA A CA 1
ATOM 1189 C C . ALA A 1 148 ? 3.263 5.280 -19.911 1.00 77.88 148 ALA A C 1
ATOM 1191 O O . ALA A 1 148 ? 2.487 5.968 -19.243 1.00 77.88 148 ALA A O 1
ATOM 1192 N N . ALA A 1 149 ? 3.893 4.221 -19.385 1.00 79.00 149 ALA A N 1
ATOM 1193 C CA . ALA A 1 149 ? 3.733 3.782 -18.000 1.00 79.00 149 ALA A CA 1
ATOM 1194 C C . ALA A 1 149 ? 4.246 4.785 -16.957 1.00 79.00 149 ALA A C 1
ATOM 1196 O O . ALA A 1 149 ? 3.786 4.745 -15.819 1.00 79.00 149 ALA A O 1
ATOM 1197 N N . ASN A 1 150 ? 5.157 5.704 -17.298 1.00 77.75 150 ASN A N 1
ATOM 1198 C CA . ASN A 1 150 ? 5.745 6.617 -16.311 1.00 77.75 150 ASN A CA 1
ATOM 1199 C C . ASN A 1 150 ? 4.683 7.475 -15.596 1.00 77.75 150 ASN A C 1
ATOM 1201 O O . ASN A 1 150 ? 4.663 7.561 -14.368 1.00 77.75 150 ASN A O 1
ATOM 1205 N N . ARG A 1 151 ? 3.736 8.051 -16.350 1.00 81.81 151 ARG A N 1
ATOM 1206 C CA . ARG A 1 151 ? 2.654 8.870 -15.774 1.00 81.81 151 ARG A CA 1
ATOM 1207 C C . ARG A 1 151 ? 1.753 8.044 -14.854 1.00 81.81 151 ARG A C 1
ATOM 1209 O O . ARG A 1 151 ? 1.449 8.475 -13.744 1.00 81.81 151 ARG A O 1
ATOM 1216 N N . ALA A 1 152 ? 1.388 6.842 -15.295 1.00 80.56 152 ALA A N 1
ATOM 1217 C CA . ALA A 1 152 ? 0.556 5.916 -14.535 1.00 80.56 152 ALA A CA 1
ATOM 1218 C C . ALA A 1 152 ? 1.243 5.458 -13.236 1.00 80.56 152 ALA A C 1
ATOM 1220 O O . ALA A 1 152 ? 0.634 5.474 -12.169 1.00 80.56 152 ALA A O 1
ATOM 1221 N N . LEU A 1 153 ? 2.532 5.114 -13.304 1.00 82.62 153 LEU A N 1
ATOM 1222 C CA . LEU A 1 153 ? 3.326 4.686 -12.151 1.00 82.62 153 LEU A CA 1
ATOM 1223 C C . LEU A 1 153 ? 3.634 5.840 -11.187 1.00 82.62 153 LEU A C 1
ATOM 1225 O O . LEU A 1 153 ? 3.683 5.622 -9.980 1.00 82.62 153 LEU A O 1
ATOM 1229 N N . THR A 1 154 ? 3.785 7.068 -11.688 1.00 83.31 154 THR A N 1
ATOM 1230 C CA . THR A 1 154 ? 3.940 8.264 -10.843 1.00 83.31 154 THR A CA 1
ATOM 1231 C C . THR A 1 154 ? 2.666 8.530 -10.044 1.00 83.31 154 THR A C 1
ATOM 1233 O O . THR A 1 154 ? 2.731 8.759 -8.838 1.00 83.31 154 THR A O 1
ATOM 1236 N N . LEU A 1 155 ? 1.494 8.429 -10.681 1.00 84.50 155 LEU A N 1
ATOM 1237 C CA . LEU A 1 155 ? 0.215 8.559 -9.982 1.00 84.50 155 LEU A CA 1
ATOM 1238 C C . LEU A 1 155 ? -0.013 7.398 -8.996 1.00 84.50 155 LEU A C 1
ATOM 1240 O O . LEU A 1 155 ? -0.465 7.627 -7.874 1.00 84.50 155 LEU A O 1
ATOM 1244 N N . TYR A 1 156 ? 0.402 6.179 -9.363 1.00 82.38 156 TYR A N 1
ATOM 1245 C CA . TYR A 1 156 ? 0.422 5.014 -8.472 1.00 82.38 156 TYR A CA 1
ATOM 1246 C C . TYR A 1 156 ? 1.348 5.202 -7.257 1.00 82.38 156 TYR A C 1
ATOM 1248 O O . TYR A 1 156 ? 1.041 4.729 -6.165 1.00 82.38 156 TYR A O 1
ATOM 1256 N N . ALA A 1 157 ? 2.469 5.909 -7.403 1.00 82.62 157 ALA A N 1
ATOM 1257 C CA . ALA A 1 157 ? 3.317 6.274 -6.273 1.00 82.62 157 ALA A CA 1
ATOM 1258 C C . ALA A 1 157 ? 2.653 7.355 -5.401 1.00 82.62 157 ALA A C 1
ATOM 1260 O O . ALA A 1 157 ? 2.663 7.248 -4.175 1.00 82.62 157 ALA A O 1
ATOM 1261 N N . ALA A 1 158 ? 2.012 8.353 -6.018 1.00 83.69 158 ALA A N 1
ATOM 1262 C CA . ALA A 1 158 ? 1.310 9.420 -5.306 1.00 83.69 158 ALA A CA 1
ATOM 1263 C C . ALA A 1 158 ? 0.151 8.888 -4.444 1.00 83.69 158 ALA A C 1
ATOM 1265 O O . ALA A 1 158 ? 0.045 9.245 -3.273 1.00 83.69 158 ALA A O 1
ATOM 1266 N N . GLN A 1 159 ? -0.679 7.977 -4.966 1.00 82.69 159 GLN A N 1
ATOM 1267 C CA . GLN A 1 159 ? -1.741 7.362 -4.156 1.00 82.69 159 GLN A CA 1
ATOM 1268 C C . GLN A 1 159 ? -1.196 6.487 -3.014 1.00 82.69 159 GLN A C 1
ATOM 1270 O O . GLN A 1 159 ? -1.810 6.431 -1.955 1.00 82.69 159 GLN A O 1
ATOM 1275 N N . LEU A 1 160 ? -0.046 5.819 -3.179 1.00 82.38 160 LEU A N 1
ATOM 1276 C CA . LEU A 1 160 ? 0.576 5.069 -2.084 1.00 82.38 160 LEU A CA 1
ATOM 1277 C C . LEU A 1 160 ? 1.077 6.014 -0.991 1.00 82.38 160 LEU A C 1
ATOM 1279 O O . LEU A 1 160 ? 0.914 5.708 0.187 1.00 82.38 160 LEU A O 1
ATOM 1283 N N . ALA A 1 161 ? 1.625 7.172 -1.370 1.00 81.44 161 ALA A N 1
ATOM 1284 C CA . ALA A 1 161 ? 2.028 8.208 -0.425 1.00 81.44 161 ALA A CA 1
ATOM 1285 C C . ALA A 1 161 ? 0.828 8.777 0.350 1.00 81.44 161 ALA A C 1
ATOM 1287 O O . ALA A 1 161 ? 0.911 8.898 1.569 1.00 81.44 161 ALA A O 1
ATOM 1288 N N . LEU A 1 162 ? -0.298 9.047 -0.323 1.00 79.00 162 LEU A N 1
ATOM 1289 C CA . LEU A 1 162 ? -1.549 9.460 0.330 1.00 79.00 162 LEU A CA 1
ATOM 1290 C C . LEU A 1 162 ? -2.078 8.375 1.280 1.00 79.00 162 LEU A C 1
ATOM 1292 O O . LEU A 1 162 ? -2.376 8.647 2.437 1.00 79.00 162 LEU A O 1
ATOM 1296 N N . ASN A 1 163 ? -2.097 7.110 0.845 1.00 84.31 163 ASN A N 1
ATOM 1297 C CA . ASN A 1 163 ? -2.496 5.990 1.704 1.00 84.31 163 ASN A CA 1
ATOM 1298 C C . ASN A 1 163 ? -1.648 5.911 2.986 1.00 84.31 163 ASN A C 1
ATOM 1300 O O . ASN A 1 163 ? -2.155 5.625 4.071 1.00 84.31 163 ASN A O 1
ATOM 1304 N N . TRP A 1 164 ? -0.359 6.211 2.856 1.00 80.69 164 TRP A N 1
ATOM 1305 C CA . TRP A 1 164 ? 0.577 6.287 3.964 1.00 80.69 164 TRP A CA 1
ATOM 1306 C C . TRP A 1 164 ? 0.376 7.512 4.859 1.00 80.69 164 TRP A C 1
ATOM 1308 O O . TRP A 1 164 ? 0.523 7.394 6.075 1.00 80.69 164 TRP A O 1
ATOM 1318 N N . ALA A 1 165 ? 0.037 8.664 4.278 1.00 80.12 165 ALA A N 1
ATOM 1319 C CA . ALA A 1 165 ? -0.235 9.909 4.992 1.00 80.12 165 ALA A CA 1
ATOM 1320 C C . ALA A 1 165 ? -1.515 9.830 5.835 1.00 80.12 165 ALA A C 1
ATOM 1322 O O . ALA A 1 165 ? -1.586 10.444 6.900 1.00 80.12 165 ALA A O 1
ATOM 1323 N N . TRP A 1 166 ? -2.485 9.004 5.440 1.00 81.25 166 TRP A N 1
ATOM 1324 C CA . TRP A 1 166 ? -3.728 8.834 6.187 1.00 81.25 166 TRP A CA 1
ATOM 1325 C C . TRP A 1 166 ? -3.507 8.484 7.667 1.00 81.25 166 TRP A C 1
ATOM 1327 O O . TRP A 1 166 ? -4.101 9.100 8.551 1.00 81.25 166 TRP A O 1
ATOM 1337 N N . ALA A 1 167 ? -2.631 7.519 7.973 1.00 74.12 167 ALA A N 1
ATOM 1338 C CA . ALA A 1 167 ? -2.403 7.072 9.350 1.00 74.12 167 ALA A CA 1
ATOM 1339 C C . ALA A 1 167 ? -1.872 8.186 10.286 1.00 74.12 167 ALA A C 1
ATOM 1341 O O . ALA A 1 167 ? -2.469 8.379 11.350 1.00 74.12 167 ALA A O 1
ATOM 1342 N N . PRO A 1 168 ? -0.805 8.941 9.949 1.00 72.50 168 PRO A N 1
ATOM 1343 C CA . PRO A 1 168 ? -0.357 10.069 10.763 1.00 72.50 168 PRO A CA 1
ATOM 1344 C C . PRO A 1 168 ? -1.347 11.243 10.776 1.00 72.50 168 PRO A C 1
ATOM 1346 O O . PRO A 1 168 ? -1.485 11.884 11.817 1.00 72.50 168 PRO A O 1
ATOM 1349 N N . LEU A 1 169 ? -2.083 11.516 9.693 1.00 74.69 169 LEU A N 1
ATOM 1350 C CA . LEU A 1 169 ? -3.096 12.581 9.689 1.00 74.69 169 LEU A CA 1
ATOM 1351 C C . LEU A 1 169 ? -4.280 12.235 10.610 1.00 74.69 169 LEU A C 1
ATOM 1353 O O . LEU A 1 169 ? -4.705 13.057 11.420 1.00 74.69 169 LEU A O 1
ATOM 1357 N N . PHE A 1 170 ? -4.774 10.998 10.535 1.00 69.88 170 PHE A N 1
ATOM 1358 C CA .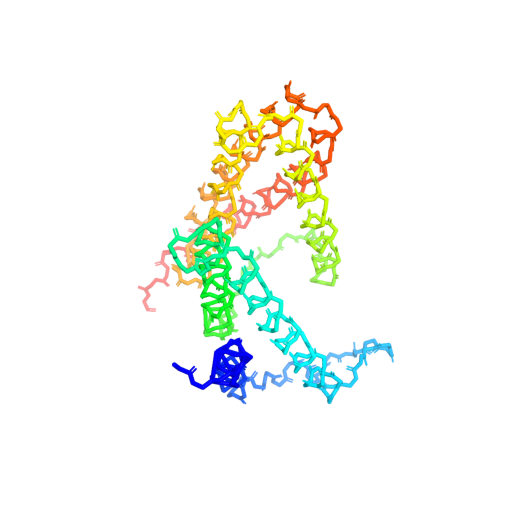 PHE A 1 170 ? -5.931 10.535 11.298 1.00 69.88 170 PHE A CA 1
ATOM 1359 C C . PHE A 1 170 ? -5.592 10.276 12.775 1.00 69.88 170 PHE A C 1
ATOM 1361 O O . PHE A 1 170 ? -6.291 10.752 13.668 1.00 69.88 170 PHE A O 1
ATOM 1368 N N . PHE A 1 171 ? -4.517 9.531 13.059 1.00 66.62 171 PHE A N 1
ATOM 1369 C CA . PHE A 1 171 ? -4.154 9.148 14.431 1.00 66.62 171 PHE A CA 1
ATOM 1370 C C . PHE A 1 171 ? -3.168 10.109 15.101 1.00 66.62 171 PHE A C 1
ATOM 1372 O O . PHE A 1 171 ? -3.234 10.288 16.317 1.00 66.62 171 PHE A O 1
ATOM 1379 N N . GLY A 1 172 ? -2.264 10.720 14.333 1.00 65.69 172 GLY A N 1
ATOM 1380 C CA . GLY A 1 172 ? -1.220 11.605 14.852 1.00 65.69 172 GLY A CA 1
ATOM 1381 C C . GLY A 1 172 ? -1.747 13.010 15.113 1.00 65.69 172 GLY A C 1
ATOM 1382 O O . GLY A 1 172 ? -1.723 13.470 16.252 1.00 65.69 172 GLY A O 1
ATOM 1383 N N . MET A 1 173 ? -2.296 13.658 14.080 1.00 65.75 173 MET A N 1
ATOM 1384 C CA . MET A 1 173 ? -2.919 14.984 14.217 1.00 65.75 173 MET A CA 1
ATOM 1385 C C . MET A 1 173 ? -4.319 14.939 14.818 1.00 65.75 173 MET A C 1
ATOM 1387 O O . MET A 1 173 ? -4.888 15.994 15.092 1.00 65.75 173 MET A O 1
ATOM 1391 N N . ARG A 1 174 ? -4.871 13.737 15.048 1.00 67.88 174 ARG A N 1
ATOM 1392 C CA . ARG A 1 174 ? -6.125 13.557 15.789 1.00 67.88 174 ARG A CA 1
ATOM 1393 C C . ARG A 1 174 ? -7.317 14.294 15.160 1.00 67.88 174 ARG A C 1
ATOM 1395 O O . ARG A 1 174 ? -8.279 14.606 15.852 1.00 67.88 174 ARG A O 1
ATOM 1402 N N . SER A 1 175 ? -7.258 14.570 13.857 1.00 71.25 175 SER A N 1
ATOM 1403 C CA . SER A 1 175 ? -8.290 15.331 13.163 1.00 71.25 175 SER A CA 1
ATOM 1404 C C . SER A 1 175 ? -9.028 14.468 12.156 1.00 71.25 175 SER A C 1
ATOM 1406 O O . SER A 1 175 ? -8.458 13.970 11.180 1.00 71.25 175 SER A O 1
ATOM 1408 N N . LEU A 1 176 ? -10.336 14.340 12.372 1.00 75.56 176 LEU A N 1
ATOM 1409 C CA . LEU A 1 176 ? -11.224 13.610 11.468 1.00 75.56 176 LEU A CA 1
ATOM 1410 C C . LEU A 1 176 ? -11.363 14.330 10.125 1.00 75.56 176 LEU A C 1
ATOM 1412 O O . LEU A 1 176 ? -11.484 13.674 9.093 1.00 75.56 176 LEU A O 1
ATOM 1416 N N . ARG A 1 177 ? -11.291 15.668 10.129 1.00 79.00 177 ARG A N 1
ATOM 1417 C CA . ARG A 1 177 ? -11.348 16.498 8.915 1.00 79.00 177 ARG A CA 1
ATOM 1418 C C . ARG A 1 177 ? -10.182 16.209 7.984 1.00 79.00 177 ARG A C 1
ATOM 1420 O O . ARG A 1 177 ? -10.401 15.911 6.814 1.00 79.00 177 ARG A O 1
ATOM 1427 N N . TRP A 1 178 ? -8.955 16.258 8.502 1.00 78.62 178 TRP A N 1
ATOM 1428 C CA . TRP A 1 178 ? -7.761 16.019 7.689 1.00 78.62 178 TRP A CA 1
ATOM 1429 C C . TRP A 1 178 ? -7.687 14.578 7.186 1.00 78.62 178 TRP A C 1
ATOM 1431 O O . TRP A 1 178 ? -7.354 14.367 6.023 1.00 78.62 178 TRP A O 1
ATOM 1441 N N . GLY A 1 179 ? -8.088 13.602 8.006 1.00 80.31 179 GLY A N 1
ATOM 1442 C CA . GLY A 1 179 ? -8.199 12.210 7.566 1.00 80.31 179 GLY A CA 1
ATOM 1443 C C . GLY A 1 179 ? -9.254 11.987 6.472 1.00 80.31 179 GLY A C 1
ATOM 1444 O O . GLY A 1 179 ? -9.038 11.174 5.576 1.00 80.31 179 GLY A O 1
ATOM 1445 N N . LEU A 1 180 ? -10.374 12.721 6.499 1.00 84.88 180 LEU A N 1
ATOM 1446 C CA . LEU A 1 180 ? -11.402 12.670 5.453 1.00 84.88 180 LEU A CA 1
ATOM 1447 C C . LEU A 1 180 ? -10.940 13.330 4.147 1.00 84.88 180 LEU A C 1
ATOM 1449 O O . LEU A 1 180 ? -11.181 12.778 3.073 1.00 84.88 180 LEU A O 1
ATOM 1453 N N . ILE A 1 181 ? -10.294 14.498 4.229 1.00 88.25 181 ILE A N 1
ATOM 1454 C CA . ILE A 1 181 ? -9.761 15.212 3.058 1.00 88.25 181 ILE A CA 1
ATOM 1455 C C . ILE A 1 181 ? -8.720 14.341 2.352 1.00 88.25 181 ILE A C 1
ATOM 1457 O O . ILE A 1 181 ? -8.831 14.117 1.148 1.00 88.25 181 ILE A O 1
ATOM 1461 N N . ASP A 1 182 ? -7.763 13.798 3.106 1.00 87.19 182 ASP A N 1
ATOM 1462 C CA . ASP A 1 182 ? -6.729 12.905 2.581 1.00 87.19 182 ASP A CA 1
ATOM 1463 C C . ASP A 1 182 ? -7.329 11.639 1.957 1.00 87.19 182 ASP A C 1
ATOM 1465 O O . ASP A 1 182 ? -7.035 11.316 0.808 1.00 87.19 182 ASP A O 1
ATOM 1469 N N . ASN A 1 183 ? -8.263 10.973 2.644 1.00 86.88 183 ASN A N 1
ATOM 1470 C CA . ASN A 1 183 ? -8.879 9.764 2.106 1.00 86.88 183 ASN A CA 1
ATOM 1471 C C . ASN A 1 183 ? -9.774 10.047 0.879 1.00 86.88 183 ASN A C 1
ATOM 1473 O O . ASN A 1 183 ? -9.890 9.207 -0.012 1.00 86.88 183 ASN A O 1
ATOM 1477 N N . THR A 1 184 ? -10.375 11.235 0.780 1.00 90.94 184 THR A N 1
ATOM 1478 C CA . THR A 1 184 ? -11.118 11.661 -0.419 1.00 90.94 184 THR A CA 1
ATOM 1479 C C . THR A 1 184 ? -10.170 11.940 -1.585 1.00 90.94 184 THR A C 1
ATOM 1481 O O . THR A 1 184 ? -10.427 11.490 -2.704 1.00 90.94 184 THR A O 1
ATOM 1484 N N . ALA A 1 185 ? -9.043 12.613 -1.330 1.00 91.00 185 ALA A N 1
ATOM 1485 C CA . ALA A 1 185 ? -7.987 12.798 -2.322 1.00 91.00 185 ALA A CA 1
ATOM 1486 C C . ALA A 1 185 ? -7.430 11.446 -2.797 1.00 91.00 185 ALA A C 1
ATOM 1488 O O . ALA A 1 185 ? -7.255 11.235 -3.997 1.00 91.00 185 ALA A O 1
ATOM 1489 N N . LEU A 1 186 ? -7.252 10.496 -1.874 1.00 89.25 186 LEU A N 1
ATOM 1490 C CA . LEU A 1 186 ? -6.831 9.134 -2.176 1.00 89.25 186 LEU A CA 1
ATOM 1491 C C . LEU A 1 186 ? -7.807 8.443 -3.136 1.00 89.25 186 LEU A C 1
ATOM 1493 O O . LEU A 1 186 ? -7.357 7.897 -4.139 1.00 89.25 186 LEU A O 1
ATOM 1497 N N . VAL A 1 187 ? -9.123 8.500 -2.896 1.00 92.06 187 VAL A N 1
ATOM 1498 C CA . VAL A 1 187 ? -10.128 7.929 -3.819 1.00 92.06 187 VAL A CA 1
ATOM 1499 C C . VAL A 1 187 ? -9.983 8.512 -5.229 1.00 92.06 187 VAL A C 1
ATOM 1501 O O . VAL A 1 187 ? -9.991 7.759 -6.204 1.00 92.06 187 VAL A O 1
ATOM 1504 N N . GLY A 1 188 ? -9.792 9.831 -5.345 1.00 91.00 188 GLY A N 1
ATOM 1505 C CA . GLY A 1 188 ? -9.559 10.496 -6.630 1.00 91.00 188 GLY A CA 1
ATOM 1506 C C . GLY A 1 188 ? -8.288 10.005 -7.331 1.00 91.00 188 GLY A C 1
ATOM 1507 O O . GLY A 1 188 ? -8.326 9.649 -8.510 1.00 91.00 188 GLY A O 1
ATOM 1508 N N . CYS A 1 189 ? -7.171 9.909 -6.604 1.00 88.62 189 CYS A N 1
ATOM 1509 C CA . CYS A 1 189 ? -5.914 9.398 -7.152 1.00 88.62 189 CYS A CA 1
ATOM 1510 C C . CYS A 1 189 ? -6.001 7.918 -7.554 1.00 88.62 189 CYS A C 1
ATOM 1512 O O . CYS A 1 189 ? -5.446 7.538 -8.586 1.00 88.62 189 CYS A O 1
ATOM 1514 N N . VAL A 1 190 ? -6.715 7.085 -6.791 1.00 90.25 190 VAL A N 1
ATOM 1515 C CA . VAL A 1 190 ? -6.938 5.664 -7.110 1.00 90.25 190 VAL A CA 1
ATOM 1516 C C . VAL A 1 190 ? -7.765 5.533 -8.387 1.00 90.25 190 VAL A C 1
ATOM 1518 O O . VAL A 1 190 ? -7.395 4.765 -9.273 1.00 90.25 190 VAL A O 1
ATOM 1521 N N . ALA A 1 191 ? -8.842 6.313 -8.520 1.00 92.00 191 ALA A N 1
ATOM 1522 C CA . ALA A 1 191 ? -9.668 6.330 -9.724 1.00 92.00 191 ALA A CA 1
ATOM 1523 C C . ALA A 1 191 ? -8.865 6.787 -10.954 1.00 92.00 191 ALA A C 1
ATOM 1525 O O . ALA A 1 191 ? -8.893 6.119 -11.986 1.00 92.00 191 ALA A O 1
ATOM 1526 N N . GLY A 1 192 ? -8.080 7.863 -10.829 1.00 90.00 192 GLY A N 1
ATOM 1527 C CA . GLY A 1 192 ? -7.187 8.317 -11.899 1.00 90.00 192 GLY A CA 1
ATOM 1528 C C . GLY A 1 192 ? -6.137 7.266 -12.274 1.00 90.00 192 GLY A C 1
ATOM 1529 O O . GLY A 1 192 ? -5.893 7.025 -13.454 1.00 90.00 192 GLY A O 1
ATOM 1530 N N . THR A 1 193 ? -5.564 6.577 -11.283 1.00 87.19 193 THR A N 1
ATOM 1531 C CA . THR A 1 193 ? -4.604 5.488 -11.517 1.00 87.19 193 THR A CA 1
ATOM 1532 C C . THR A 1 193 ? -5.265 4.317 -12.238 1.00 87.19 193 THR A C 1
ATOM 1534 O O . THR A 1 193 ? -4.682 3.778 -13.170 1.00 87.19 193 THR A O 1
ATOM 1537 N N . MET A 1 194 ? -6.490 3.949 -11.855 1.00 90.75 194 MET A N 1
ATOM 1538 C CA . MET A 1 194 ? -7.258 2.885 -12.501 1.00 90.75 194 MET A CA 1
ATOM 1539 C C . MET A 1 194 ? -7.524 3.190 -13.979 1.00 90.75 194 MET A C 1
ATOM 1541 O O . MET A 1 194 ? -7.344 2.300 -14.804 1.00 90.75 194 MET A O 1
ATOM 1545 N N . VAL A 1 195 ? -7.909 4.426 -14.320 1.00 92.38 195 VAL A N 1
ATOM 1546 C CA . VAL A 1 195 ? -8.139 4.838 -15.718 1.00 92.38 195 VAL A CA 1
ATOM 1547 C C . VAL A 1 195 ? -6.847 4.734 -16.527 1.00 92.38 195 VAL A C 1
ATOM 1549 O O . VAL A 1 195 ? -6.820 4.054 -17.547 1.00 92.38 195 VAL A O 1
ATOM 1552 N N . LEU A 1 196 ? -5.745 5.297 -16.021 1.00 87.50 196 LEU A N 1
ATOM 1553 C CA . LEU A 1 196 ? -4.447 5.211 -16.699 1.00 87.50 196 LEU A CA 1
ATOM 1554 C C . LEU A 1 196 ? -3.942 3.766 -16.827 1.00 87.50 196 LEU A C 1
ATOM 1556 O O . LEU A 1 196 ? -3.312 3.409 -17.820 1.00 87.50 196 LEU A O 1
ATOM 1560 N N . PHE A 1 197 ? -4.207 2.923 -15.826 1.00 87.44 197 PHE A N 1
ATOM 1561 C CA . PHE A 1 197 ? -3.867 1.503 -15.872 1.00 87.44 197 PHE A CA 1
ATOM 1562 C C . PHE A 1 197 ? -4.714 0.779 -16.913 1.00 87.44 197 PHE A C 1
ATOM 1564 O O . PHE A 1 197 ? -4.173 -0.049 -17.633 1.00 87.44 197 PHE A O 1
ATOM 1571 N N . TYR A 1 198 ? -6.003 1.108 -17.022 1.00 89.44 198 TYR A N 1
ATOM 1572 C CA . TYR A 1 198 ? -6.917 0.521 -17.996 1.00 89.44 198 TYR A CA 1
ATOM 1573 C C . TYR A 1 198 ? -6.539 0.870 -19.440 1.00 89.44 198 TYR A C 1
ATOM 1575 O O . TYR A 1 198 ? -6.569 -0.014 -20.298 1.00 89.44 198 TYR A O 1
ATOM 1583 N N . ASP A 1 199 ? -6.132 2.119 -19.688 1.00 86.94 199 ASP A N 1
ATOM 1584 C CA . ASP A 1 199 ? -5.697 2.586 -21.010 1.00 86.94 199 ASP A CA 1
ATOM 1585 C C . ASP A 1 199 ? -4.432 1.860 -21.497 1.00 86.94 199 ASP A C 1
ATOM 1587 O O . ASP A 1 199 ? -4.281 1.602 -22.690 1.00 86.94 199 ASP A O 1
ATOM 1591 N N . LEU A 1 200 ? -3.534 1.495 -20.575 1.00 85.62 200 LEU A N 1
ATOM 1592 C CA . LEU A 1 200 ? -2.303 0.759 -20.884 1.00 85.62 200 LEU A CA 1
ATOM 1593 C C . LEU A 1 200 ? -2.519 -0.759 -20.917 1.00 85.62 200 LEU A C 1
ATOM 1595 O O . LEU A 1 200 ? -2.012 -1.447 -21.799 1.00 85.62 200 LEU A O 1
ATOM 1599 N N . ASN A 1 201 ? -3.263 -1.294 -19.950 1.00 86.38 201 ASN A N 1
ATOM 1600 C CA . ASN A 1 201 ? -3.599 -2.705 -19.846 1.00 86.38 201 ASN A CA 1
ATOM 1601 C C . ASN A 1 201 ? -4.962 -2.878 -19.147 1.00 86.38 201 ASN A C 1
ATOM 1603 O O . ASN A 1 201 ? -5.099 -2.706 -17.933 1.00 86.38 201 ASN A O 1
ATOM 1607 N N . LYS A 1 202 ? -5.968 -3.333 -19.903 1.00 88.62 202 LYS A N 1
ATOM 1608 C CA . LYS A 1 202 ? -7.333 -3.556 -19.391 1.00 88.62 202 LYS A CA 1
ATOM 1609 C C . LYS A 1 202 ? -7.365 -4.454 -18.150 1.00 88.62 202 LYS A C 1
ATOM 1611 O O . LYS A 1 202 ? -8.092 -4.161 -17.205 1.00 88.62 202 LYS A O 1
ATOM 1616 N N . THR A 1 203 ? -6.554 -5.513 -18.118 1.00 87.12 203 THR A N 1
ATOM 1617 C CA . THR A 1 203 ? -6.430 -6.416 -16.964 1.00 87.12 203 THR A CA 1
ATOM 1618 C C . THR A 1 203 ? -5.905 -5.678 -15.734 1.00 87.12 203 THR A C 1
ATOM 1620 O O . THR A 1 203 ? -6.452 -5.850 -14.648 1.00 87.12 203 THR A O 1
ATOM 1623 N N . ALA A 1 204 ? -4.899 -4.812 -15.886 1.00 81.50 204 ALA A N 1
ATOM 1624 C CA . ALA A 1 204 ? -4.382 -4.000 -14.784 1.00 81.50 204 ALA A CA 1
ATOM 1625 C C . ALA A 1 204 ? -5.430 -3.011 -14.247 1.00 81.50 204 ALA A C 1
ATOM 1627 O O . ALA A 1 204 ? -5.541 -2.841 -13.034 1.00 81.50 204 ALA A O 1
ATOM 1628 N N . GLY A 1 205 ? -6.241 -2.420 -15.130 1.00 85.06 205 GLY A N 1
ATOM 1629 C CA . GLY A 1 205 ? -7.387 -1.597 -14.738 1.00 85.06 205 GLY A CA 1
ATOM 1630 C C . GLY A 1 205 ? -8.418 -2.378 -13.912 1.00 85.06 205 GLY A C 1
ATOM 1631 O O . GLY A 1 205 ? -8.800 -1.938 -12.829 1.00 85.06 205 GLY A O 1
ATOM 1632 N N . TYR A 1 206 ? -8.813 -3.578 -14.355 1.00 89.75 206 TYR A N 1
ATOM 1633 C CA . TYR A 1 206 ? -9.761 -4.419 -13.609 1.00 89.75 206 TYR A CA 1
ATOM 1634 C C . TYR A 1 206 ? -9.229 -4.862 -12.240 1.00 89.75 206 TYR A C 1
ATOM 1636 O O . TYR A 1 206 ? -9.988 -4.910 -11.273 1.00 89.75 206 TYR A O 1
ATOM 1644 N N . LEU A 1 207 ? -7.925 -5.125 -12.121 1.00 85.81 207 LEU A N 1
ATOM 1645 C CA . LEU A 1 207 ? -7.289 -5.480 -10.847 1.00 85.81 207 LEU A CA 1
ATOM 1646 C C . LEU A 1 207 ? -7.323 -4.346 -9.808 1.00 85.81 207 LEU A C 1
ATOM 1648 O O . LEU A 1 207 ? -7.209 -4.616 -8.613 1.00 85.81 207 LEU A O 1
ATOM 1652 N N . MET A 1 208 ? -7.508 -3.095 -10.239 1.00 86.12 208 MET A N 1
ATOM 1653 C CA . MET A 1 208 ? -7.642 -1.932 -9.354 1.00 86.12 208 MET A CA 1
ATOM 1654 C C . MET A 1 208 ? -9.087 -1.703 -8.873 1.00 86.12 208 MET A C 1
ATOM 1656 O O . MET A 1 208 ? -9.289 -0.984 -7.894 1.00 86.12 208 MET A O 1
ATOM 1660 N N . VAL A 1 209 ? -10.095 -2.338 -9.488 1.00 90.69 209 VAL A N 1
ATOM 1661 C CA . VAL A 1 209 ? -11.517 -2.174 -9.116 1.00 90.69 209 VAL A CA 1
ATOM 1662 C C . VAL A 1 209 ? -11.807 -2.585 -7.663 1.00 90.69 209 VAL A C 1
ATOM 1664 O O . VAL A 1 209 ? -12.438 -1.796 -6.952 1.00 90.69 209 VAL A O 1
ATOM 1667 N N . PRO A 1 210 ? -11.335 -3.749 -7.158 1.00 89.81 210 PRO A N 1
ATOM 1668 C CA . PRO A 1 210 ? -11.542 -4.123 -5.758 1.00 89.81 210 PRO A CA 1
ATOM 1669 C C . PRO A 1 210 ? -10.919 -3.116 -4.791 1.00 89.81 210 PRO A C 1
ATOM 1671 O O . PRO A 1 210 ? -11.465 -2.864 -3.716 1.00 89.81 210 PRO A O 1
ATOM 1674 N N . TYR A 1 211 ? -9.792 -2.516 -5.186 1.00 87.62 211 TYR A N 1
ATOM 1675 C CA . TYR A 1 211 ? -9.136 -1.499 -4.383 1.00 87.62 211 TYR A CA 1
ATOM 1676 C C . TYR A 1 211 ? -9.968 -0.224 -4.330 1.00 87.62 211 TYR A C 1
ATOM 1678 O O . TYR A 1 211 ? -10.293 0.212 -3.230 1.00 87.62 211 TYR A O 1
ATOM 1686 N N . LEU A 1 212 ? -10.399 0.311 -5.477 1.00 90.88 212 LEU A N 1
ATOM 1687 C CA . LEU A 1 212 ? -11.258 1.496 -5.533 1.00 90.88 212 LEU A CA 1
ATOM 1688 C C . LEU A 1 212 ? -12.518 1.319 -4.671 1.00 90.88 212 LEU A C 1
ATOM 1690 O O . LEU A 1 212 ? -12.810 2.178 -3.842 1.00 90.88 212 LEU A O 1
ATOM 1694 N N . ALA A 1 213 ? -13.199 0.175 -4.786 1.00 90.88 213 ALA A N 1
ATOM 1695 C CA . ALA A 1 213 ? -14.370 -0.139 -3.967 1.00 90.88 213 ALA A CA 1
ATOM 1696 C C . ALA A 1 213 ? -14.058 -0.096 -2.459 1.00 90.88 213 ALA A C 1
ATOM 1698 O O . ALA A 1 213 ? -14.815 0.486 -1.676 1.00 90.88 213 ALA A O 1
ATOM 1699 N N . TRP A 1 214 ? -12.922 -0.666 -2.047 1.00 87.62 214 TRP A N 1
ATOM 1700 C CA . TRP A 1 214 ? -12.480 -0.640 -0.655 1.00 87.62 214 TRP A CA 1
ATOM 1701 C C . TRP A 1 214 ? -12.159 0.774 -0.160 1.00 87.62 214 TRP A C 1
ATOM 1703 O O . TRP A 1 214 ? -12.579 1.140 0.939 1.00 87.62 214 TRP A O 1
ATOM 1713 N N . VAL A 1 215 ? -11.459 1.596 -0.950 1.00 87.44 215 VAL A N 1
ATOM 1714 C CA . VAL A 1 215 ? -11.099 2.960 -0.525 1.00 87.44 215 VAL A CA 1
ATOM 1715 C C . VAL A 1 215 ? -12.327 3.866 -0.454 1.00 87.44 215 VAL A C 1
ATOM 1717 O O . VAL A 1 215 ? -12.447 4.671 0.469 1.00 87.44 215 VAL A O 1
ATOM 1720 N N . THR A 1 216 ? -13.285 3.700 -1.369 1.00 89.56 216 THR A N 1
ATOM 1721 C CA . THR A 1 216 ? -14.578 4.393 -1.314 1.00 89.56 216 THR A CA 1
ATOM 1722 C C . THR A 1 216 ? -15.368 3.991 -0.069 1.00 89.56 216 THR A C 1
ATOM 1724 O O . THR A 1 216 ? -15.910 4.854 0.622 1.00 89.56 216 THR A O 1
ATOM 1727 N N . PHE A 1 217 ? -15.380 2.702 0.281 1.00 86.19 217 PHE A N 1
ATOM 1728 C CA . PHE A 1 217 ? -15.992 2.227 1.521 1.00 86.19 217 PHE A CA 1
ATOM 1729 C C . PHE A 1 217 ? -15.300 2.805 2.766 1.00 86.19 217 PHE A C 1
ATOM 1731 O O . PHE A 1 217 ? -15.965 3.291 3.684 1.00 86.19 217 PHE A O 1
ATOM 1738 N N . ALA A 1 218 ? -13.965 2.838 2.783 1.00 83.69 218 ALA A N 1
ATOM 1739 C CA . ALA A 1 218 ? -13.202 3.500 3.837 1.00 83.69 218 ALA A CA 1
ATOM 1740 C C . ALA A 1 218 ? -13.519 5.005 3.913 1.00 83.69 218 ALA A C 1
ATOM 1742 O O . ALA A 1 218 ? -13.601 5.556 5.013 1.00 83.69 218 ALA A O 1
ATOM 1743 N N . ASN A 1 219 ? -13.773 5.663 2.777 1.00 88.44 219 ASN A N 1
ATOM 1744 C CA . ASN A 1 219 ? -14.171 7.070 2.746 1.00 88.44 219 ASN A CA 1
ATOM 1745 C C . ASN A 1 219 ? -15.540 7.294 3.375 1.00 88.44 219 ASN A C 1
ATOM 1747 O O . ASN A 1 219 ? -15.703 8.213 4.171 1.00 88.44 219 ASN A O 1
ATOM 1751 N N . ALA A 1 220 ? -16.500 6.410 3.098 1.00 85.62 220 ALA A N 1
ATOM 1752 C CA . ALA A 1 220 ? -17.807 6.450 3.742 1.00 85.62 220 ALA A CA 1
ATOM 1753 C C . ALA A 1 220 ? -17.692 6.303 5.270 1.00 85.62 220 ALA A C 1
ATOM 1755 O O . ALA A 1 220 ? -18.400 6.988 6.010 1.00 85.62 220 ALA A O 1
ATOM 1756 N N . ILE A 1 221 ? -16.772 5.458 5.762 1.00 81.88 221 ILE A N 1
ATOM 1757 C CA . ILE A 1 221 ? -16.502 5.332 7.204 1.00 81.88 221 ILE A CA 1
ATOM 1758 C C . ILE A 1 221 ? -15.923 6.637 7.754 1.00 81.88 221 ILE A C 1
ATOM 1760 O O . ILE A 1 221 ? -16.419 7.127 8.765 1.00 81.88 221 ILE A O 1
ATOM 1764 N N . ASN A 1 222 ? -14.899 7.206 7.107 1.00 82.50 222 ASN A N 1
ATOM 1765 C CA . ASN A 1 222 ? -14.287 8.471 7.532 1.00 82.50 222 ASN A CA 1
ATOM 1766 C C . ASN A 1 222 ? -15.320 9.608 7.560 1.00 82.50 222 ASN A C 1
ATOM 1768 O O . ASN A 1 222 ? -15.395 10.346 8.540 1.00 82.50 222 ASN A O 1
ATOM 1772 N N . PHE A 1 223 ? -16.172 9.695 6.536 1.00 84.81 223 PHE A N 1
ATOM 1773 C CA . PHE A 1 223 ? -17.245 10.682 6.459 1.00 84.81 223 PHE A CA 1
ATOM 1774 C C . PHE A 1 223 ? -18.246 10.511 7.599 1.00 84.81 223 PHE A C 1
ATOM 1776 O O . PHE A 1 223 ? -18.585 11.476 8.281 1.00 84.81 223 PHE A O 1
ATOM 1783 N N . ARG A 1 224 ? -18.690 9.274 7.855 1.00 82.69 224 ARG A N 1
ATOM 1784 C CA . ARG A 1 224 ? -19.644 9.001 8.930 1.00 82.69 224 ARG A CA 1
ATOM 1785 C C . ARG A 1 224 ? -19.053 9.283 10.308 1.00 82.69 224 ARG A C 1
ATOM 1787 O O . ARG A 1 224 ? -19.747 9.824 11.160 1.00 82.69 224 ARG A O 1
ATOM 1794 N N . LEU A 1 225 ? -17.777 8.956 10.512 1.00 77.75 225 LEU A N 1
ATOM 1795 C CA . LEU A 1 225 ? -17.063 9.280 11.745 1.00 77.75 225 LEU A CA 1
ATOM 1796 C C . LEU A 1 225 ? -16.972 10.792 11.959 1.00 77.75 225 LEU A C 1
ATOM 1798 O O . LEU A 1 225 ? -17.209 11.244 13.074 1.00 77.75 225 LEU A O 1
ATOM 1802 N N . TRP A 1 226 ? -16.675 11.568 10.917 1.00 79.69 226 TRP A N 1
ATOM 1803 C CA . TRP A 1 226 ? -16.660 13.028 11.001 1.00 79.69 226 TRP A CA 1
ATOM 1804 C C . TRP A 1 226 ? -18.054 13.601 11.302 1.00 79.69 226 TRP A C 1
ATOM 1806 O O . TRP A 1 226 ? -18.203 14.410 12.215 1.00 79.69 226 TRP A O 1
ATOM 1816 N N . TRP A 1 227 ? -19.086 13.125 10.601 1.00 80.56 227 TRP A N 1
ATOM 1817 C CA . TRP A 1 227 ? -20.466 13.588 10.771 1.00 80.56 227 TRP A CA 1
ATOM 1818 C C . TRP A 1 227 ? -21.040 13.286 12.161 1.00 80.56 227 TRP A C 1
ATOM 1820 O O . TRP A 1 227 ? -21.691 14.132 12.768 1.00 80.56 227 TRP A O 1
ATOM 1830 N N . ASP A 1 228 ? -20.792 12.083 12.685 1.00 79.00 228 ASP A N 1
ATOM 1831 C CA . ASP A 1 228 ? -21.307 11.658 13.991 1.00 79.00 228 ASP A CA 1
ATOM 1832 C C . ASP A 1 228 ? -20.495 12.225 15.174 1.00 79.00 228 ASP A C 1
ATOM 1834 O O . ASP A 1 228 ? -20.936 12.100 16.319 1.00 79.00 228 ASP A O 1
ATOM 1838 N N . ASN A 1 229 ? -19.323 12.831 14.930 1.00 75.75 229 ASN A N 1
ATOM 1839 C CA . ASN A 1 229 ? -18.433 13.363 15.972 1.00 75.75 229 ASN A CA 1
ATOM 1840 C C . ASN A 1 229 ? -17.960 14.805 15.650 1.00 75.75 229 ASN A C 1
ATOM 1842 O O . ASN A 1 229 ? -16.765 15.051 15.492 1.00 75.75 229 ASN A O 1
ATOM 1846 N N . PRO A 1 230 ? -18.865 15.800 15.584 1.00 65.69 230 PRO A N 1
ATOM 1847 C CA . PRO A 1 230 ? -18.503 17.175 15.222 1.00 65.69 230 PRO A CA 1
ATOM 1848 C C . PRO A 1 230 ? -17.651 17.908 16.279 1.00 65.69 230 PRO A C 1
ATOM 1850 O O . PRO A 1 230 ? -16.957 18.863 15.941 1.00 65.69 230 PRO A O 1
ATOM 1853 N N . THR A 1 231 ? -17.672 17.473 17.547 1.00 61.41 231 THR A N 1
ATOM 1854 C CA . THR A 1 231 ? -16.964 18.113 18.679 1.00 61.41 231 THR A CA 1
ATOM 1855 C C . THR A 1 231 ? -15.579 17.533 18.974 1.00 61.41 231 THR A C 1
ATOM 1857 O O . THR A 1 231 ? -14.850 18.078 19.804 1.00 61.41 231 THR A O 1
ATOM 1860 N N . SER A 1 232 ? -15.181 16.441 18.318 1.00 57.09 232 SER A N 1
ATOM 1861 C CA . SER A 1 232 ? -13.895 15.784 18.589 1.00 57.09 232 SER A CA 1
ATOM 1862 C C . SER A 1 232 ? -12.685 16.504 17.987 1.00 57.09 232 SER A C 1
ATOM 1864 O O . SER A 1 232 ? -11.570 16.240 18.419 1.00 57.09 232 SER A O 1
ATOM 1866 N N . ASP A 1 233 ? -12.894 17.442 17.054 1.00 52.44 233 ASP A N 1
ATOM 1867 C CA . ASP A 1 233 ? -11.843 18.368 16.604 1.00 52.44 233 ASP A CA 1
ATOM 1868 C C . ASP A 1 233 ? -11.673 19.574 17.563 1.00 52.44 233 ASP A C 1
ATOM 1870 O O . ASP A 1 233 ? -10.708 20.319 17.431 1.00 52.44 233 ASP A O 1
ATOM 1874 N N . THR A 1 234 ? -12.602 19.802 18.507 1.00 46.19 234 THR A N 1
ATOM 1875 C CA . THR A 1 234 ? -12.691 21.057 19.292 1.00 46.19 234 THR A CA 1
ATOM 1876 C C . THR A 1 234 ? -12.245 20.922 20.751 1.00 46.19 234 THR A C 1
ATOM 1878 O O . THR A 1 234 ? -11.980 21.930 21.393 1.00 46.19 234 THR A O 1
ATOM 1881 N N . LYS A 1 235 ? -12.118 19.712 21.310 1.00 42.88 235 LYS A N 1
ATOM 1882 C CA . LYS A 1 235 ? -11.595 19.540 22.680 1.00 42.88 235 LYS A CA 1
ATOM 1883 C C . LYS A 1 235 ? -10.084 19.314 22.671 1.00 42.88 235 LYS A C 1
ATOM 1885 O O . LYS A 1 235 ? -9.609 18.199 22.875 1.00 42.88 235 LYS A O 1
ATOM 1890 N N . GLN A 1 236 ? -9.355 20.392 22.397 1.00 42.06 236 GLN A N 1
ATOM 1891 C CA . GLN A 1 236 ? -7.998 20.592 22.902 1.00 42.06 236 GLN A CA 1
ATOM 1892 C C . GLN A 1 236 ? -8.094 21.522 24.119 1.00 42.06 236 GLN A C 1
ATOM 1894 O O . GLN A 1 236 ? -7.888 22.722 23.992 1.00 42.06 236 GLN A O 1
ATOM 1899 N N . GLU A 1 237 ? -8.458 20.962 25.272 1.00 32.62 237 GLU A N 1
ATOM 1900 C CA . GLU A 1 237 ? -8.153 21.530 26.593 1.00 32.62 237 GLU A CA 1
ATOM 1901 C C . GLU A 1 237 ? -7.547 20.422 27.454 1.00 32.62 237 GLU A C 1
ATOM 1903 O O . GLU A 1 237 ? -8.104 19.295 27.428 1.00 32.62 237 GLU A O 1
#